Protein AF-A0A816HVQ4-F1 (afdb_monomer_lite)

Radius of gyration: 48.39 Å; chains: 1; bounding box: 113×34×165 Å

Structure (mmCIF, N/CA/C/O backbone):
data_AF-A0A816HVQ4-F1
#
_entry.id   AF-A0A816HVQ4-F1
#
loop_
_atom_site.group_PDB
_atom_site.id
_atom_site.type_symbol
_atom_site.label_atom_id
_atom_site.label_alt_id
_atom_site.label_comp_id
_atom_site.label_asym_id
_atom_site.label_entity_id
_atom_site.label_seq_id
_atom_site.pdbx_PDB_ins_code
_atom_site.Cartn_x
_atom_site.Cartn_y
_atom_site.Cartn_z
_atom_site.occupancy
_atom_site.B_iso_or_equiv
_atom_site.auth_seq_id
_atom_site.auth_comp_id
_atom_site.auth_asym_id
_atom_site.auth_atom_id
_atom_site.pdbx_PDB_model_num
ATOM 1 N N . MET A 1 1 ? 13.459 18.568 4.766 1.00 28.00 1 MET A N 1
ATOM 2 C CA . MET A 1 1 ? 14.061 17.250 5.074 1.00 28.00 1 MET A CA 1
ATOM 3 C C . MET A 1 1 ? 12.986 16.186 5.364 1.00 28.00 1 MET A C 1
ATOM 5 O O . MET A 1 1 ? 13.180 15.348 6.227 1.00 28.00 1 MET A O 1
ATOM 9 N N . TYR A 1 2 ? 11.859 16.202 4.632 1.00 24.47 2 TYR A N 1
ATOM 10 C CA . TYR A 1 2 ? 10.716 15.283 4.819 1.00 24.47 2 TYR A CA 1
ATOM 11 C C . TYR A 1 2 ? 10.364 14.484 3.545 1.00 24.47 2 TYR A C 1
ATOM 13 O O . TYR A 1 2 ? 9.433 13.697 3.555 1.00 24.47 2 TYR A O 1
ATOM 21 N N . PHE A 1 3 ? 11.130 14.647 2.459 1.00 27.55 3 PHE A N 1
ATOM 22 C CA . PHE A 1 3 ? 10.847 14.045 1.146 1.00 27.55 3 PHE A CA 1
ATOM 23 C C . PHE A 1 3 ? 11.661 12.777 0.830 1.00 27.55 3 PHE A C 1
ATOM 25 O O . PHE A 1 3 ? 11.411 12.132 -0.179 1.00 27.55 3 PHE A O 1
ATOM 32 N N . LEU A 1 4 ? 12.624 12.402 1.681 1.00 26.44 4 LEU A N 1
ATOM 33 C CA . LEU A 1 4 ? 13.437 11.191 1.488 1.00 26.44 4 LEU A CA 1
ATOM 34 C C . LEU A 1 4 ? 12.927 9.981 2.284 1.00 26.44 4 LEU A C 1
ATOM 36 O O . LEU A 1 4 ? 13.238 8.856 1.918 1.00 26.44 4 LEU A O 1
ATOM 40 N N . ASN A 1 5 ? 12.109 10.183 3.322 1.00 26.08 5 ASN A N 1
ATOM 41 C CA . ASN A 1 5 ? 11.626 9.072 4.150 1.00 26.08 5 ASN A CA 1
ATOM 42 C C . ASN A 1 5 ? 10.433 8.322 3.530 1.00 26.08 5 ASN A C 1
ATOM 44 O O . ASN A 1 5 ? 10.300 7.129 3.779 1.00 26.08 5 ASN A O 1
ATOM 48 N N . ASP A 1 6 ? 9.632 8.963 2.672 1.00 29.52 6 ASP A N 1
ATOM 49 C CA . ASP A 1 6 ? 8.535 8.278 1.963 1.00 29.52 6 ASP A CA 1
ATOM 50 C C . ASP A 1 6 ? 9.046 7.348 0.857 1.00 29.52 6 ASP A C 1
ATOM 52 O O . ASP A 1 6 ? 8.507 6.262 0.664 1.00 29.52 6 ASP A O 1
ATOM 56 N N . VAL A 1 7 ? 10.156 7.704 0.200 1.00 32.53 7 VAL A N 1
ATOM 57 C CA . VAL A 1 7 ? 10.815 6.811 -0.769 1.00 32.53 7 VAL A CA 1
ATOM 58 C C . VAL A 1 7 ? 11.390 5.578 -0.062 1.00 32.53 7 VAL A C 1
ATOM 60 O O . VAL A 1 7 ? 11.356 4.488 -0.618 1.00 32.53 7 VAL A O 1
ATOM 63 N N . VAL A 1 8 ? 11.863 5.720 1.182 1.00 31.58 8 VAL A N 1
ATOM 64 C CA . VAL A 1 8 ? 12.410 4.607 1.979 1.00 31.58 8 VAL A CA 1
ATOM 65 C C . VAL A 1 8 ? 11.307 3.729 2.588 1.00 31.58 8 VAL A C 1
ATOM 67 O O . VAL A 1 8 ? 11.506 2.526 2.731 1.00 31.58 8 VAL A O 1
ATOM 70 N N . SER A 1 9 ? 10.122 4.277 2.875 1.00 35.25 9 SER A N 1
ATOM 71 C CA . SER A 1 9 ? 8.974 3.482 3.339 1.00 35.25 9 SER A CA 1
ATOM 72 C C . SER A 1 9 ? 8.372 2.624 2.217 1.00 35.25 9 SER A C 1
ATOM 74 O O . SER A 1 9 ? 8.094 1.443 2.422 1.00 35.25 9 SER A O 1
ATOM 76 N N . ASP A 1 10 ? 8.282 3.160 0.993 1.00 36.62 10 ASP A N 1
ATOM 77 C CA . ASP A 1 10 ? 7.878 2.380 -0.187 1.00 36.62 10 ASP A CA 1
ATOM 78 C C . ASP A 1 10 ? 8.957 1.372 -0.641 1.00 36.62 10 ASP A C 1
ATOM 80 O O . ASP A 1 10 ? 8.635 0.381 -1.304 1.00 36.62 10 ASP A O 1
ATOM 84 N N . ILE A 1 11 ? 10.220 1.554 -0.226 1.00 37.25 11 ILE A N 1
ATOM 85 C CA . ILE A 1 11 ? 11.276 0.536 -0.363 1.00 37.25 11 ILE A CA 1
ATOM 86 C C . ILE A 1 11 ? 11.033 -0.660 0.576 1.00 37.25 11 ILE A C 1
ATOM 88 O O . ILE A 1 11 ? 11.310 -1.790 0.191 1.00 37.25 11 ILE A O 1
ATOM 92 N N . GLY A 1 12 ? 10.396 -0.477 1.738 1.00 32.41 12 GLY A N 1
ATOM 93 C CA . GLY A 1 12 ? 10.098 -1.580 2.666 1.00 32.41 12 GLY A CA 1
ATOM 94 C C . GLY A 1 12 ? 9.138 -2.643 2.107 1.00 32.41 12 GLY A C 1
ATOM 95 O O . GLY A 1 12 ? 9.184 -3.803 2.512 1.00 32.41 12 GLY A O 1
ATOM 96 N N . VAL A 1 13 ? 8.296 -2.285 1.130 1.00 37.72 13 VAL A N 1
ATOM 97 C CA . VAL A 1 13 ? 7.430 -3.239 0.404 1.00 37.72 13 VAL A CA 1
ATOM 98 C C . VAL A 1 13 ? 8.128 -3.802 -0.844 1.00 37.72 13 VAL A C 1
ATOM 100 O O . VAL A 1 13 ? 7.819 -4.907 -1.289 1.00 37.72 13 VAL A O 1
ATOM 103 N N . ILE A 1 14 ? 9.117 -3.085 -1.380 1.00 36.81 14 ILE A N 1
ATOM 104 C CA . ILE A 1 14 ? 10.035 -3.560 -2.430 1.00 36.81 14 ILE A CA 1
ATOM 105 C C . ILE A 1 14 ? 11.025 -4.599 -1.857 1.00 36.81 14 ILE A C 1
ATOM 107 O O . ILE A 1 14 ? 11.411 -5.534 -2.564 1.00 36.81 14 ILE A O 1
ATOM 111 N N . ASP A 1 15 ? 11.346 -4.512 -0.563 1.00 34.19 15 ASP A N 1
ATOM 112 C CA . ASP A 1 15 ? 12.344 -5.344 0.120 1.00 34.19 15 ASP A CA 1
ATOM 113 C C . ASP A 1 15 ? 11.980 -6.836 0.224 1.00 34.19 15 ASP A C 1
ATOM 115 O O . ASP A 1 15 ? 12.867 -7.676 0.349 1.00 34.19 15 ASP A O 1
ATOM 119 N N . SER A 1 16 ? 10.705 -7.219 0.114 1.00 39.41 16 SER A N 1
ATOM 120 C CA . SER A 1 16 ? 10.323 -8.639 0.240 1.00 39.41 16 SER A CA 1
ATOM 121 C C . SER A 1 16 ? 10.355 -9.434 -1.070 1.00 39.41 16 SER A C 1
ATOM 123 O O . SER A 1 16 ? 10.332 -10.661 -1.022 1.00 39.41 16 SER A O 1
ATOM 125 N N . PHE A 1 17 ? 10.446 -8.780 -2.236 1.00 35.16 17 PHE A N 1
ATOM 126 C CA . PHE A 1 17 ? 10.369 -9.488 -3.526 1.00 35.16 17 PHE A CA 1
ATOM 127 C C . PHE A 1 17 ? 11.354 -9.025 -4.607 1.00 35.16 17 PHE A C 1
ATOM 129 O O . PHE A 1 17 ? 11.492 -9.720 -5.609 1.00 35.16 17 PHE A O 1
ATOM 136 N N . ILE A 1 18 ? 12.045 -7.890 -4.445 1.00 42.72 18 ILE A N 1
ATOM 137 C CA . ILE A 1 18 ? 12.945 -7.346 -5.486 1.00 42.72 18 ILE A CA 1
ATOM 138 C C . ILE A 1 18 ? 14.430 -7.613 -5.172 1.00 42.72 18 ILE A C 1
ATOM 140 O O . ILE A 1 18 ? 15.271 -7.614 -6.072 1.00 42.72 18 ILE A O 1
ATOM 144 N N . ILE A 1 19 ? 14.758 -7.916 -3.912 1.00 43.31 19 ILE A N 1
ATOM 145 C CA . ILE A 1 19 ? 16.141 -8.079 -3.447 1.00 43.31 19 ILE A CA 1
ATOM 146 C C . ILE A 1 19 ? 16.873 -9.289 -4.059 1.00 43.31 19 ILE A C 1
ATOM 148 O O . ILE A 1 19 ? 18.027 -9.100 -4.446 1.00 43.31 19 ILE A O 1
ATOM 152 N N . PRO A 1 20 ? 16.288 -10.498 -4.214 1.00 39.25 20 PRO A N 1
ATOM 153 C CA . PRO A 1 20 ? 17.070 -11.634 -4.698 1.00 39.25 20 PRO A CA 1
ATOM 154 C C . PRO A 1 20 ? 17.565 -11.420 -6.131 1.00 39.25 20 PRO A C 1
ATOM 156 O O . PRO A 1 20 ? 18.742 -11.634 -6.404 1.00 39.25 20 PRO A O 1
ATOM 159 N N . ASP A 1 21 ? 16.716 -10.910 -7.026 1.00 43.44 21 ASP A N 1
ATOM 160 C CA . ASP A 1 21 ? 17.038 -10.841 -8.456 1.00 43.44 21 ASP A CA 1
ATOM 161 C C . ASP A 1 21 ? 17.924 -9.646 -8.819 1.00 43.44 21 ASP A C 1
ATOM 163 O O . ASP A 1 21 ? 18.821 -9.773 -9.651 1.00 43.44 21 ASP A O 1
ATOM 167 N N . VAL A 1 22 ? 17.737 -8.489 -8.174 1.00 46.38 22 VAL A N 1
ATOM 168 C CA . VAL A 1 22 ? 18.557 -7.298 -8.451 1.00 46.38 22 VAL A CA 1
ATOM 169 C C . VAL A 1 22 ? 19.943 -7.422 -7.817 1.00 46.38 22 VAL A C 1
ATOM 171 O O . VAL A 1 22 ? 20.929 -7.057 -8.457 1.00 46.38 22 VAL A O 1
ATOM 174 N N . ILE A 1 23 ? 20.055 -7.997 -6.611 1.00 49.31 23 ILE A N 1
ATOM 175 C CA . ILE A 1 23 ? 21.360 -8.303 -6.005 1.00 49.31 23 ILE A CA 1
ATOM 176 C C . ILE A 1 23 ? 22.053 -9.429 -6.773 1.00 49.31 23 ILE A C 1
ATOM 178 O O . ILE A 1 23 ? 23.251 -9.329 -7.010 1.00 49.31 23 ILE A O 1
ATOM 182 N N . SER A 1 24 ? 21.329 -10.452 -7.234 1.00 49.34 24 SER A N 1
ATOM 183 C CA . SER A 1 24 ? 21.899 -11.517 -8.071 1.00 49.34 24 SER A CA 1
ATOM 184 C C . SER A 1 24 ? 22.390 -10.985 -9.425 1.00 49.34 24 SER A C 1
ATOM 186 O O . SER A 1 24 ? 23.477 -11.349 -9.868 1.00 49.34 24 SER A O 1
ATOM 188 N N . LEU A 1 25 ? 21.680 -10.028 -10.039 1.00 48.47 25 LEU A N 1
ATOM 189 C CA . LEU A 1 25 ? 22.133 -9.340 -11.254 1.00 48.47 25 LEU A CA 1
ATOM 190 C C . LEU A 1 25 ? 23.354 -8.442 -10.990 1.00 48.47 25 LEU A C 1
ATOM 192 O O . LEU A 1 25 ? 24.287 -8.424 -11.790 1.00 48.47 25 LEU A O 1
ATOM 196 N N . TYR A 1 26 ? 23.380 -7.731 -9.859 1.00 48.53 26 TYR A N 1
ATOM 197 C CA . TYR A 1 26 ? 24.509 -6.888 -9.454 1.00 48.53 26 TYR A CA 1
ATOM 198 C C . TYR A 1 26 ? 25.755 -7.726 -9.112 1.00 48.53 26 TYR A C 1
ATOM 200 O O . TYR A 1 26 ? 26.862 -7.392 -9.528 1.00 48.53 26 TYR A O 1
ATOM 208 N N . LEU A 1 27 ? 25.583 -8.866 -8.437 1.00 48.31 27 LEU A N 1
ATOM 209 C CA . LEU A 1 27 ? 26.643 -9.836 -8.147 1.00 48.31 27 LEU A CA 1
ATOM 210 C C . LEU A 1 27 ? 27.118 -10.564 -9.411 1.00 48.31 27 LEU A C 1
ATOM 212 O O . LEU A 1 27 ? 28.316 -10.798 -9.550 1.00 48.31 27 LEU A O 1
ATOM 216 N N . ALA A 1 28 ? 26.227 -10.866 -10.359 1.00 51.22 28 ALA A N 1
ATOM 217 C CA . ALA A 1 28 ? 26.597 -11.412 -11.664 1.00 51.22 28 ALA A CA 1
ATOM 218 C C . ALA A 1 28 ? 27.408 -10.400 -12.493 1.00 51.22 28 ALA A C 1
ATOM 220 O O . ALA A 1 28 ? 28.390 -10.776 -13.130 1.00 51.22 28 ALA A O 1
ATOM 221 N N . LEU A 1 29 ? 27.057 -9.111 -12.435 1.00 49.34 29 LEU A N 1
ATOM 222 C CA . LEU A 1 29 ? 27.825 -8.018 -13.041 1.00 49.34 29 LEU A CA 1
ATOM 223 C C . LEU A 1 29 ? 29.215 -7.865 -12.403 1.00 49.34 29 LEU A C 1
ATOM 225 O O . LEU A 1 29 ? 30.204 -7.771 -13.128 1.00 49.34 29 LEU A O 1
ATOM 229 N N . ILE A 1 30 ? 29.318 -7.936 -11.071 1.00 51.62 30 ILE A N 1
ATOM 230 C CA . ILE A 1 30 ? 30.612 -7.944 -10.364 1.00 51.62 30 ILE A CA 1
ATOM 231 C C . ILE A 1 30 ? 31.431 -9.194 -10.727 1.00 51.62 30 ILE A C 1
ATOM 233 O O . ILE A 1 30 ? 32.637 -9.100 -10.941 1.00 51.62 30 ILE A O 1
ATOM 237 N N . ALA A 1 31 ? 30.799 -10.363 -10.859 1.00 47.91 31 ALA A N 1
ATOM 238 C CA . ALA A 1 31 ? 31.478 -11.594 -11.264 1.00 47.91 31 ALA A CA 1
ATOM 239 C C . ALA A 1 31 ? 32.015 -11.526 -12.707 1.00 47.91 31 ALA A C 1
ATOM 241 O O . ALA A 1 31 ? 33.081 -12.075 -12.993 1.00 47.91 31 ALA A O 1
ATOM 242 N N . VAL A 1 32 ? 31.323 -10.820 -13.610 1.00 50.00 32 VAL A N 1
ATOM 243 C CA . VAL A 1 32 ? 31.816 -10.521 -14.967 1.00 50.00 32 VAL A CA 1
ATOM 244 C C . VAL A 1 32 ? 33.003 -9.550 -14.922 1.00 50.00 32 VAL A C 1
ATOM 246 O O . VAL A 1 32 ? 33.987 -9.775 -15.626 1.00 50.00 32 VAL A O 1
ATOM 249 N N . GLU A 1 33 ? 32.968 -8.528 -14.061 1.00 46.53 33 GLU A N 1
ATOM 250 C CA . GLU A 1 33 ? 34.077 -7.579 -13.850 1.00 46.53 33 GLU A CA 1
ATOM 251 C C . GLU A 1 33 ? 35.342 -8.287 -13.320 1.00 46.53 33 GLU A C 1
ATOM 253 O O . GLU A 1 33 ? 36.440 -8.046 -13.822 1.00 46.53 33 GLU A O 1
ATOM 258 N N . VAL A 1 34 ? 35.192 -9.225 -12.373 1.00 49.44 34 VAL A N 1
ATOM 259 C CA . VAL A 1 34 ? 36.302 -10.030 -11.820 1.00 49.44 34 VAL A CA 1
ATOM 260 C C . VAL A 1 34 ? 36.896 -10.980 -12.868 1.00 49.44 34 VAL A C 1
ATOM 262 O O . VAL A 1 34 ? 38.095 -11.254 -12.843 1.00 49.44 34 VAL A O 1
ATOM 265 N N . ARG A 1 35 ? 36.094 -11.458 -13.827 1.00 45.00 35 ARG A N 1
ATOM 266 C CA . ARG A 1 35 ? 36.549 -12.389 -14.875 1.00 45.00 35 ARG A CA 1
ATOM 267 C C . ARG A 1 35 ? 37.189 -11.700 -16.083 1.00 45.00 35 ARG A C 1
ATOM 269 O O . ARG A 1 35 ? 37.938 -12.344 -16.808 1.00 45.00 35 ARG A O 1
ATOM 276 N N . ALA A 1 36 ? 36.912 -10.413 -16.294 1.00 48.09 36 ALA A N 1
ATOM 277 C CA . ALA A 1 36 ? 37.449 -9.612 -17.398 1.00 48.09 36 ALA A CA 1
ATOM 278 C C . ALA A 1 36 ? 38.762 -8.875 -17.054 1.00 48.09 36 ALA A C 1
ATOM 280 O O . ALA A 1 36 ? 39.247 -8.065 -17.847 1.00 48.09 36 ALA A O 1
ATOM 281 N N . GLY A 1 37 ? 39.347 -9.135 -15.880 1.00 43.56 37 GLY A N 1
ATOM 282 C CA . GLY A 1 37 ? 40.656 -8.619 -15.483 1.00 43.56 37 GLY A CA 1
ATOM 283 C C . GLY A 1 37 ? 41.795 -9.281 -16.259 1.00 43.56 37 GLY A C 1
ATOM 284 O O . GLY A 1 37 ? 42.426 -10.203 -15.754 1.00 43.56 37 GLY A O 1
ATOM 285 N N . GLY A 1 38 ? 42.060 -8.807 -17.476 1.00 46.41 38 GLY A N 1
ATOM 286 C CA . GLY A 1 38 ? 43.207 -9.249 -18.269 1.00 46.41 38 GLY A CA 1
ATOM 287 C C . GLY A 1 38 ? 43.206 -8.702 -19.692 1.00 46.41 38 GLY A C 1
ATOM 288 O O . GLY A 1 38 ? 42.890 -9.437 -20.614 1.00 46.41 38 GLY A O 1
ATOM 289 N N . ASP A 1 39 ? 43.469 -7.406 -19.865 1.00 41.53 39 ASP A N 1
ATOM 290 C CA . ASP A 1 39 ? 44.639 -6.925 -20.619 1.00 41.53 39 ASP A CA 1
ATOM 291 C C . ASP A 1 39 ? 44.609 -5.398 -20.765 1.00 41.53 39 ASP A C 1
ATOM 293 O O . ASP A 1 39 ? 43.612 -4.784 -21.153 1.00 41.53 39 ASP A O 1
ATOM 297 N N . ASN A 1 40 ? 45.737 -4.780 -20.421 1.00 47.69 40 ASN A N 1
ATOM 298 C CA . ASN A 1 40 ? 45.957 -3.343 -20.487 1.00 47.69 40 ASN A CA 1
ATOM 299 C C . ASN A 1 40 ? 46.450 -2.954 -21.886 1.00 47.69 40 ASN A C 1
ATOM 301 O O . ASN A 1 40 ? 47.643 -3.033 -22.169 1.00 47.69 40 ASN A O 1
ATOM 305 N N . SER A 1 41 ? 45.559 -2.442 -22.732 1.00 45.03 41 SER A N 1
ATOM 306 C CA . SER A 1 41 ? 45.955 -1.614 -23.875 1.00 45.03 41 SER A CA 1
ATOM 307 C C . SER A 1 41 ? 44.848 -0.609 -24.215 1.00 45.03 41 SER A C 1
ATOM 309 O O . SER A 1 41 ? 43.731 -1.009 -24.530 1.00 45.03 41 SER A O 1
ATOM 311 N N . ASP A 1 42 ? 45.198 0.681 -24.149 1.00 47.09 42 ASP A N 1
ATOM 312 C CA . ASP A 1 42 ? 44.394 1.913 -24.281 1.00 47.09 42 ASP A CA 1
ATOM 313 C C . ASP A 1 42 ? 43.507 2.310 -23.073 1.00 47.09 42 ASP A C 1
ATOM 315 O O . ASP A 1 42 ? 42.506 1.662 -22.798 1.00 47.09 42 ASP A O 1
ATOM 319 N N . PRO A 1 43 ? 43.769 3.440 -22.376 1.00 49.47 43 PRO A N 1
ATOM 320 C CA . PRO A 1 43 ? 43.019 3.824 -21.168 1.00 49.47 43 PRO A CA 1
ATOM 321 C C . PRO A 1 43 ? 41.599 4.375 -21.428 1.00 49.47 43 PRO A C 1
ATOM 323 O O . PRO A 1 43 ? 40.810 4.504 -20.493 1.00 49.47 43 PRO A O 1
ATOM 326 N N . ALA A 1 44 ? 41.240 4.698 -22.677 1.00 51.34 44 ALA A N 1
ATOM 327 C CA . ALA A 1 44 ? 39.933 5.283 -23.018 1.00 51.34 44 ALA A CA 1
ATOM 328 C C . ALA A 1 44 ? 38.913 4.270 -23.581 1.00 51.34 44 ALA A C 1
ATOM 330 O O . ALA A 1 44 ? 37.706 4.460 -23.438 1.00 51.34 44 ALA A O 1
ATOM 331 N N . MET A 1 45 ? 39.376 3.184 -24.208 1.00 50.81 45 MET A N 1
ATOM 332 C CA . MET A 1 45 ? 38.525 2.195 -24.893 1.00 50.81 45 MET A CA 1
ATOM 333 C C . MET A 1 45 ? 37.753 1.251 -23.946 1.00 50.81 45 MET A C 1
ATOM 335 O O . MET A 1 45 ? 36.551 1.070 -24.160 1.00 50.81 45 MET A O 1
ATOM 339 N N . PRO A 1 46 ? 38.361 0.691 -22.879 1.00 64.75 46 PRO A N 1
ATOM 340 C CA . PRO A 1 46 ? 37.674 -0.208 -21.952 1.00 64.75 46 PRO A CA 1
ATOM 341 C C . PRO A 1 46 ? 36.557 0.515 -21.201 1.00 64.75 46 PRO A C 1
ATOM 343 O O . PRO A 1 46 ? 35.492 -0.044 -20.959 1.00 64.75 46 PRO A O 1
ATOM 346 N N . THR A 1 47 ? 36.777 1.786 -20.869 1.00 69.12 47 THR A N 1
ATOM 347 C CA . THR A 1 47 ? 35.882 2.593 -20.036 1.00 69.12 47 THR A CA 1
ATOM 348 C C . THR A 1 47 ? 34.573 2.933 -20.750 1.00 69.12 47 THR A C 1
ATOM 350 O O . THR A 1 47 ? 33.508 2.845 -20.145 1.00 69.12 47 THR A O 1
ATOM 353 N N . VAL A 1 48 ? 34.621 3.262 -22.048 1.00 69.31 48 VAL A N 1
ATOM 354 C CA . VAL A 1 48 ? 33.418 3.581 -22.843 1.00 69.31 48 VAL A CA 1
ATOM 355 C C . VAL A 1 48 ? 32.571 2.335 -23.097 1.00 69.31 48 VAL A C 1
ATOM 357 O O . VAL A 1 48 ? 31.349 2.394 -22.971 1.00 69.31 48 VAL A O 1
ATOM 360 N N . ILE A 1 49 ? 33.202 1.196 -23.402 1.00 72.81 49 ILE A N 1
ATOM 361 C CA . ILE A 1 49 ? 32.490 -0.076 -23.596 1.00 72.81 49 ILE A CA 1
ATOM 362 C C . ILE A 1 49 ? 31.837 -0.518 -22.282 1.00 72.81 49 ILE A C 1
ATOM 364 O O . ILE A 1 49 ? 30.655 -0.856 -22.279 1.00 72.81 49 ILE A O 1
ATOM 368 N N . LYS A 1 50 ? 32.556 -0.431 -21.154 1.00 72.50 50 LYS A N 1
ATOM 369 C CA . LYS A 1 50 ? 31.988 -0.686 -19.822 1.00 72.50 50 LYS A CA 1
ATOM 370 C C . LYS A 1 50 ? 30.794 0.226 -19.543 1.00 72.50 50 LYS A C 1
ATOM 372 O O . LYS A 1 50 ? 29.728 -0.269 -19.191 1.00 72.50 50 LYS A O 1
ATOM 377 N N . ALA A 1 51 ? 30.926 1.535 -19.764 1.00 72.38 51 ALA A N 1
ATOM 378 C CA . ALA A 1 51 ? 29.832 2.487 -19.567 1.00 72.38 51 ALA A CA 1
ATOM 379 C C . ALA A 1 51 ? 28.606 2.169 -20.444 1.00 72.38 51 ALA A C 1
ATOM 381 O O . ALA A 1 51 ? 27.478 2.225 -19.958 1.00 72.38 51 ALA A O 1
ATOM 382 N N . ALA A 1 52 ? 28.810 1.779 -21.706 1.00 74.38 52 ALA A N 1
ATOM 383 C CA . ALA A 1 52 ? 27.728 1.379 -22.604 1.00 74.38 52 ALA A CA 1
ATOM 384 C C . ALA A 1 52 ? 27.019 0.098 -22.129 1.00 74.38 52 ALA A C 1
ATOM 386 O O . ALA A 1 52 ? 25.789 0.034 -22.161 1.00 74.38 52 ALA A O 1
ATOM 387 N N . VAL A 1 53 ? 27.769 -0.893 -21.634 1.00 79.19 53 VAL A N 1
ATOM 388 C CA . VAL A 1 53 ? 27.205 -2.117 -21.041 1.00 79.19 53 VAL A CA 1
ATOM 389 C C . VAL A 1 53 ? 26.393 -1.785 -19.788 1.00 79.19 53 VAL A C 1
ATOM 391 O O . VAL A 1 53 ? 25.243 -2.209 -19.684 1.00 79.19 53 VAL A O 1
ATOM 394 N N . TYR A 1 54 ? 26.930 -0.965 -18.880 1.00 79.44 54 TYR A N 1
ATOM 395 C CA . TYR A 1 54 ? 26.218 -0.526 -17.675 1.00 79.44 54 TYR A CA 1
ATOM 396 C C . TYR A 1 54 ? 24.919 0.218 -17.999 1.00 79.44 54 TYR A C 1
ATOM 398 O O . TYR A 1 54 ? 23.870 -0.090 -17.431 1.00 79.44 54 TYR A O 1
ATOM 406 N N . LEU A 1 55 ? 24.963 1.155 -18.950 1.00 77.44 55 LEU A N 1
ATOM 407 C CA . LEU A 1 55 ? 23.787 1.900 -19.399 1.00 77.44 55 LEU A CA 1
ATOM 408 C C . LEU A 1 55 ? 22.751 0.995 -20.075 1.00 77.44 55 LEU A C 1
ATOM 410 O O . LEU A 1 55 ? 21.557 1.178 -19.851 1.00 77.44 55 LEU A O 1
ATOM 414 N N . SER A 1 56 ? 23.186 0.001 -20.853 1.00 82.50 56 SER A N 1
ATOM 415 C CA . SER A 1 56 ? 22.295 -0.967 -21.500 1.00 82.50 56 SER A CA 1
ATOM 416 C C . SER A 1 56 ? 21.599 -1.874 -20.482 1.00 82.50 56 SER A C 1
ATOM 418 O O . SER A 1 56 ? 20.380 -2.047 -20.535 1.00 82.50 56 SER A O 1
ATOM 420 N N . CYS A 1 57 ? 22.347 -2.423 -19.520 1.00 82.38 57 CYS A N 1
ATOM 421 C CA . CYS A 1 57 ? 21.788 -3.242 -18.445 1.00 82.38 57 CYS A CA 1
ATOM 422 C C . CYS A 1 57 ? 20.825 -2.426 -17.571 1.00 82.38 57 CYS A C 1
ATOM 424 O O . CYS A 1 57 ? 19.701 -2.862 -17.318 1.00 82.38 57 CYS A O 1
ATOM 426 N N . GLY A 1 58 ? 21.222 -1.210 -17.179 1.00 79.00 58 GLY A N 1
ATOM 427 C CA . GLY A 1 58 ? 20.373 -0.291 -16.419 1.00 79.00 58 GLY A CA 1
ATOM 428 C C . GLY A 1 58 ? 19.086 0.074 -17.164 1.00 79.00 58 GLY A C 1
ATOM 429 O O . GLY A 1 58 ? 18.003 0.023 -16.581 1.00 79.00 58 GLY A O 1
ATOM 430 N N . ALA A 1 59 ? 19.170 0.357 -18.469 1.00 82.50 59 ALA A N 1
ATOM 431 C CA . ALA A 1 59 ? 18.001 0.628 -19.305 1.00 82.50 59 ALA A CA 1
ATOM 432 C C . ALA A 1 59 ? 17.014 -0.547 -19.315 1.00 82.50 59 ALA A C 1
ATOM 434 O O . ALA A 1 59 ? 15.804 -0.331 -19.197 1.00 82.50 59 ALA A O 1
ATOM 435 N N . GLY A 1 60 ? 17.518 -1.781 -19.428 1.00 84.50 60 GLY A N 1
ATOM 436 C CA . GLY A 1 60 ? 16.705 -2.995 -19.373 1.00 84.50 60 GLY A CA 1
ATOM 437 C C . GLY A 1 60 ? 15.988 -3.155 -18.032 1.00 84.50 60 GLY A C 1
ATOM 438 O O . GLY A 1 60 ? 14.774 -3.358 -18.005 1.00 84.50 60 GLY A O 1
ATOM 439 N N . VAL A 1 61 ? 16.708 -2.980 -16.920 1.00 87.44 61 VAL A N 1
ATOM 440 C CA . VAL A 1 61 ? 16.134 -3.049 -15.565 1.00 87.44 61 VAL A CA 1
ATOM 441 C C . VAL A 1 61 ? 15.046 -1.991 -15.373 1.00 87.44 61 VAL A C 1
ATOM 443 O O . VAL A 1 61 ? 13.931 -2.330 -14.977 1.00 87.44 61 VAL A O 1
ATOM 446 N N . PHE A 1 62 ? 15.311 -0.727 -15.719 1.00 83.19 62 PHE A N 1
ATOM 447 C CA . PHE A 1 62 ? 14.311 0.339 -15.606 1.00 83.19 62 PHE A CA 1
ATOM 448 C C . PHE A 1 62 ? 13.077 0.087 -16.478 1.00 83.19 62 PHE A C 1
ATOM 450 O O . PHE A 1 62 ? 11.957 0.358 -16.044 1.00 83.19 62 PHE A O 1
ATOM 457 N N . TYR A 1 63 ? 13.251 -0.476 -17.678 1.00 89.31 63 TYR A N 1
ATOM 458 C CA . TYR A 1 63 ? 12.124 -0.839 -18.536 1.00 89.31 63 TYR A CA 1
ATOM 459 C C . TYR A 1 63 ? 11.236 -1.902 -17.892 1.00 89.31 63 TYR A C 1
ATOM 461 O O . TYR A 1 63 ? 10.014 -1.748 -17.853 1.00 89.31 63 TYR A O 1
ATOM 469 N N . LEU A 1 64 ? 11.847 -2.981 -17.395 1.00 89.25 64 LEU A N 1
ATOM 470 C CA . LEU A 1 64 ? 11.133 -4.105 -16.796 1.00 89.25 64 LEU A CA 1
ATOM 471 C C . LEU A 1 64 ? 10.418 -3.684 -15.509 1.00 89.25 64 LEU A C 1
ATOM 473 O O . LEU A 1 64 ? 9.230 -3.970 -15.362 1.00 89.25 64 LEU A O 1
ATOM 477 N N . LEU A 1 65 ? 11.095 -2.928 -14.637 1.00 86.69 65 LEU A N 1
ATOM 478 C CA . LEU A 1 65 ? 10.496 -2.356 -13.429 1.00 86.69 65 LEU A CA 1
ATOM 479 C C . LEU A 1 65 ? 9.322 -1.434 -13.770 1.00 86.69 65 LEU A C 1
ATOM 481 O O . LEU A 1 65 ? 8.223 -1.608 -13.245 1.00 86.69 65 LEU A O 1
ATOM 485 N N . GLY A 1 66 ? 9.516 -0.493 -14.698 1.00 85.50 66 GLY A N 1
ATOM 486 C CA . GLY A 1 66 ? 8.454 0.410 -15.134 1.00 85.50 66 GLY A CA 1
ATOM 487 C C . GLY A 1 66 ? 7.259 -0.341 -15.729 1.00 85.50 66 GLY A C 1
ATOM 488 O O . GLY A 1 66 ? 6.109 -0.046 -15.403 1.00 85.50 66 GLY A O 1
ATOM 489 N N . ARG A 1 67 ? 7.504 -1.371 -16.547 1.00 91.38 67 ARG A N 1
ATOM 490 C CA . ARG A 1 67 ? 6.449 -2.215 -17.126 1.00 91.38 67 ARG A CA 1
ATOM 491 C C . ARG A 1 67 ? 5.679 -2.985 -16.055 1.00 91.38 67 ARG A C 1
ATOM 493 O O . ARG A 1 67 ? 4.453 -3.055 -16.143 1.00 91.38 67 ARG A O 1
ATOM 500 N N . GLU A 1 68 ? 6.365 -3.527 -15.054 1.00 89.19 68 GLU A N 1
ATOM 501 C CA . GLU A 1 68 ? 5.728 -4.262 -13.963 1.00 89.19 68 GLU A CA 1
ATOM 502 C C . GLU A 1 68 ? 4.867 -3.351 -13.085 1.00 89.19 68 GLU A C 1
ATOM 504 O O . GLU A 1 68 ? 3.700 -3.659 -12.825 1.00 89.19 68 GLU A O 1
ATOM 509 N N . ILE A 1 69 ? 5.392 -2.184 -12.699 1.00 85.44 69 ILE A N 1
ATOM 510 C CA . ILE A 1 69 ? 4.633 -1.186 -11.936 1.00 85.44 69 ILE A CA 1
ATOM 511 C C . ILE A 1 69 ? 3.404 -0.740 -12.739 1.00 85.44 69 ILE A C 1
ATOM 513 O O . ILE A 1 69 ? 2.302 -0.688 -12.189 1.00 85.44 69 ILE A O 1
ATOM 517 N N . LYS A 1 70 ? 3.551 -0.492 -14.050 1.00 91.81 70 LYS A N 1
ATOM 518 C CA . LYS A 1 70 ? 2.430 -0.128 -14.933 1.00 91.81 70 LYS A CA 1
ATOM 519 C C . LYS A 1 70 ? 1.368 -1.223 -14.987 1.00 91.81 70 LYS A C 1
ATOM 521 O O . LYS A 1 70 ? 0.181 -0.923 -14.881 1.00 91.81 70 LYS A O 1
ATOM 526 N N . ARG A 1 71 ? 1.780 -2.488 -15.131 1.00 90.19 71 ARG A N 1
ATOM 527 C CA . ARG A 1 71 ? 0.882 -3.653 -15.152 1.00 90.19 71 ARG A CA 1
ATOM 528 C C . ARG A 1 71 ? 0.077 -3.745 -13.858 1.00 90.19 71 ARG A C 1
ATOM 530 O O . ARG A 1 71 ? -1.148 -3.825 -13.917 1.00 90.19 71 ARG A O 1
ATOM 537 N N . ARG A 1 72 ? 0.744 -3.659 -12.703 1.00 87.69 72 ARG A N 1
ATOM 538 C CA . ARG A 1 72 ? 0.086 -3.685 -11.387 1.00 87.69 72 ARG A CA 1
ATOM 539 C C . ARG A 1 72 ? -0.850 -2.497 -11.188 1.00 87.69 72 ARG A C 1
ATOM 541 O O . ARG A 1 72 ? -1.975 -2.676 -10.742 1.00 87.69 72 ARG A O 1
ATOM 548 N N . ALA A 1 73 ? -0.430 -1.290 -11.559 1.00 89.81 73 ALA A N 1
ATOM 549 C CA . ALA A 1 73 ? -1.273 -0.104 -11.438 1.00 89.81 73 ALA A CA 1
ATOM 550 C C . ALA A 1 73 ? -2.512 -0.173 -12.347 1.00 89.81 73 ALA A C 1
ATOM 552 O O . ALA A 1 73 ? -3.583 0.295 -11.965 1.00 89.81 73 ALA A O 1
ATOM 553 N N . ASN A 1 74 ? -2.390 -0.782 -13.530 1.00 92.06 74 ASN A N 1
ATOM 554 C CA . ASN A 1 74 ? -3.528 -1.038 -14.411 1.00 92.06 74 ASN A CA 1
ATOM 555 C C . ASN A 1 74 ? -4.491 -2.070 -13.815 1.00 92.06 74 ASN A C 1
ATOM 557 O O . ASN A 1 74 ? -5.696 -1.830 -13.823 1.00 92.06 74 ASN A O 1
ATOM 561 N N . TYR A 1 75 ? -3.969 -3.157 -13.240 1.00 89.25 75 TYR A N 1
ATOM 562 C CA . TYR A 1 75 ? -4.777 -4.134 -12.506 1.00 89.25 75 TYR A CA 1
ATOM 563 C C . TYR A 1 75 ? -5.563 -3.469 -11.368 1.00 89.25 75 TYR A C 1
ATOM 565 O O . TYR A 1 75 ? -6.786 -3.556 -11.331 1.00 89.25 75 TYR A O 1
ATOM 573 N N . LEU A 1 76 ? -4.882 -2.698 -10.512 1.00 88.81 76 LEU A N 1
ATOM 574 C CA . LEU A 1 76 ? -5.519 -1.944 -9.428 1.00 88.81 76 LEU A CA 1
ATOM 575 C C . LEU A 1 76 ? -6.554 -0.938 -9.945 1.00 88.81 76 LEU A C 1
ATOM 577 O O . LEU A 1 76 ? -7.573 -0.708 -9.300 1.00 88.81 76 LEU A O 1
ATOM 581 N N . SER A 1 77 ? -6.325 -0.338 -11.117 1.00 89.56 77 SER A N 1
ATOM 582 C CA . SER A 1 77 ? -7.284 0.607 -11.688 1.00 89.56 77 SER A CA 1
ATOM 583 C C . SER A 1 77 ? -8.570 -0.038 -12.202 1.00 89.56 77 SER A C 1
ATOM 585 O O . SER A 1 77 ? -9.560 0.685 -12.321 1.00 89.56 77 SER A O 1
ATOM 587 N N . ASN A 1 78 ? -8.552 -1.346 -12.466 1.00 89.81 78 ASN A N 1
ATOM 588 C CA . ASN A 1 78 ? -9.701 -2.116 -12.944 1.00 89.81 78 ASN A CA 1
ATOM 589 C C . ASN A 1 78 ? -10.558 -2.685 -11.805 1.00 89.81 78 ASN A C 1
ATOM 591 O O . ASN A 1 78 ? -11.634 -3.208 -12.078 1.00 89.81 78 ASN A O 1
ATOM 595 N N . ILE A 1 79 ? -10.104 -2.590 -10.549 1.00 91.06 79 ILE A N 1
ATOM 596 C CA . ILE A 1 79 ? -10.899 -3.016 -9.393 1.00 91.06 79 ILE A CA 1
ATOM 597 C C . ILE A 1 79 ? -12.189 -2.187 -9.339 1.00 91.06 79 ILE A C 1
ATOM 599 O O . ILE A 1 79 ? -12.170 -0.971 -9.567 1.00 91.06 79 ILE A O 1
ATOM 603 N N . LEU A 1 80 ? -13.305 -2.856 -9.041 1.00 91.06 80 LEU A N 1
ATOM 604 C CA . LEU A 1 80 ? -14.621 -2.237 -8.964 1.00 91.06 80 LEU A CA 1
ATOM 605 C C . LEU A 1 80 ? -14.644 -1.177 -7.858 1.00 91.06 80 LEU A C 1
ATOM 607 O O . LEU A 1 80 ? -14.403 -1.477 -6.691 1.00 91.06 80 LEU A O 1
ATOM 611 N N . ARG A 1 81 ? -14.942 0.071 -8.226 1.00 91.19 81 ARG A N 1
ATOM 612 C CA . ARG A 1 81 ? -15.081 1.184 -7.280 1.00 91.19 81 ARG A CA 1
ATOM 613 C C . ARG A 1 81 ? -16.537 1.331 -6.884 1.00 91.19 81 ARG A C 1
ATOM 615 O O . ARG A 1 81 ? -17.388 1.581 -7.735 1.00 91.19 81 ARG A O 1
ATOM 622 N N . VAL A 1 82 ? -16.801 1.210 -5.595 1.00 90.62 82 VAL A N 1
ATOM 623 C CA . VAL A 1 82 ? -18.139 1.348 -5.034 1.00 90.62 82 VAL A CA 1
ATOM 624 C C . VAL A 1 82 ? -18.292 2.796 -4.593 1.00 90.62 82 VAL A C 1
ATOM 626 O O . VAL A 1 82 ? -17.692 3.212 -3.609 1.00 90.62 82 VAL A O 1
ATOM 629 N N . ILE A 1 83 ? -19.040 3.574 -5.377 1.00 86.88 83 ILE A N 1
ATOM 630 C CA . ILE A 1 83 ? -19.302 4.995 -5.088 1.00 86.88 83 ILE A CA 1
ATOM 631 C C . ILE A 1 83 ? -20.363 5.132 -3.990 1.00 86.88 83 ILE A C 1
ATOM 633 O O . ILE A 1 83 ? -20.264 6.021 -3.157 1.00 86.88 83 ILE A O 1
ATOM 637 N N . GLU A 1 84 ? -21.357 4.241 -4.000 1.00 90.06 84 GLU A N 1
ATOM 638 C CA . GLU A 1 84 ? -22.456 4.204 -3.035 1.00 90.06 84 GLU A CA 1
ATOM 639 C C . GLU A 1 84 ? -22.510 2.812 -2.398 1.00 90.06 84 GLU A C 1
ATOM 641 O O . GLU A 1 84 ? -22.777 1.819 -3.087 1.00 90.06 84 GLU A O 1
ATOM 646 N N . LEU A 1 85 ? -22.279 2.722 -1.089 1.00 90.62 85 LEU A N 1
ATOM 647 C CA . LEU A 1 85 ? -22.314 1.478 -0.321 1.00 90.62 85 LEU A CA 1
ATOM 648 C C . LEU A 1 85 ? -23.678 0.796 -0.415 1.00 90.62 85 LEU A C 1
ATOM 650 O O . LEU A 1 85 ? -23.745 -0.431 -0.430 1.00 90.62 85 LEU A O 1
ATOM 654 N N . LYS A 1 86 ? -24.767 1.560 -0.569 1.00 89.50 86 LYS A N 1
ATOM 655 C CA . LYS A 1 86 ? -26.106 1.002 -0.806 1.00 89.50 86 LYS A CA 1
ATOM 656 C C . LYS A 1 86 ? -26.163 0.097 -2.042 1.00 89.50 86 LYS A C 1
ATOM 658 O O . LYS A 1 86 ? -26.847 -0.924 -2.023 1.00 89.50 86 LYS A O 1
ATOM 663 N N . ARG A 1 87 ? -25.422 0.443 -3.101 1.00 87.44 87 ARG A N 1
ATOM 664 C CA . ARG A 1 87 ? -25.385 -0.304 -4.371 1.00 87.44 87 ARG A CA 1
ATOM 665 C C . ARG A 1 87 ? -24.474 -1.523 -4.321 1.00 87.44 87 ARG A C 1
ATOM 667 O O . ARG A 1 87 ? -24.470 -2.318 -5.256 1.00 87.44 87 ARG A O 1
ATOM 674 N N . LEU A 1 88 ? -23.727 -1.714 -3.231 1.00 87.88 88 LEU A N 1
ATOM 675 C CA . LEU A 1 88 ? -22.881 -2.891 -3.049 1.00 87.88 88 LEU A CA 1
ATOM 676 C C . LEU A 1 88 ? -23.683 -4.195 -3.161 1.00 87.88 88 LEU A C 1
ATOM 678 O O . LEU A 1 88 ? -23.193 -5.182 -3.705 1.00 87.88 88 LEU A O 1
ATOM 682 N N . GLY A 1 89 ? -24.941 -4.176 -2.711 1.00 84.06 89 GLY A N 1
ATOM 683 C CA . GLY A 1 89 ? -25.844 -5.317 -2.832 1.00 84.06 89 GLY A CA 1
ATOM 684 C C . GLY A 1 89 ? -26.223 -5.659 -4.266 1.00 84.06 89 GLY A C 1
ATOM 685 O O . GLY A 1 89 ? -26.405 -6.841 -4.553 1.00 84.06 89 GLY A O 1
ATOM 686 N N . ASP A 1 90 ? -26.286 -4.664 -5.151 1.00 85.62 90 ASP A N 1
ATOM 687 C CA . ASP A 1 90 ? -26.626 -4.851 -6.562 1.00 85.62 90 ASP A CA 1
ATOM 688 C C . ASP A 1 90 ? -25.485 -5.522 -7.324 1.00 85.62 90 ASP A C 1
ATOM 690 O O . ASP A 1 90 ? -25.719 -6.395 -8.154 1.00 85.62 90 ASP A O 1
ATOM 694 N N . TYR A 1 91 ? -24.239 -5.174 -6.990 1.00 83.19 91 TYR A N 1
ATOM 695 C CA . TYR A 1 91 ? -23.062 -5.816 -7.578 1.00 83.19 91 TYR A CA 1
ATOM 696 C C . TYR A 1 91 ? -22.924 -7.285 -7.170 1.00 83.19 91 TYR A C 1
ATOM 698 O O . TYR A 1 91 ? -22.349 -8.067 -7.914 1.00 83.19 91 TYR A O 1
ATOM 706 N N . LEU A 1 92 ? -23.472 -7.665 -6.014 1.00 82.38 92 LEU A N 1
ATOM 707 C CA . LEU A 1 92 ? -23.479 -9.038 -5.508 1.00 82.38 92 LEU A CA 1
ATOM 708 C C . LEU A 1 92 ? -24.732 -9.830 -5.938 1.00 82.38 92 LEU A C 1
ATOM 710 O O . LEU A 1 92 ? -25.052 -10.837 -5.305 1.00 82.38 92 LEU A O 1
ATOM 714 N N . GLN A 1 93 ? -25.489 -9.371 -6.942 1.00 69.62 93 GLN A N 1
ATOM 715 C CA . GLN A 1 93 ? -26.630 -10.117 -7.489 1.00 69.62 93 GLN A CA 1
ATOM 716 C C . GLN A 1 93 ? -26.134 -11.214 -8.455 1.00 69.62 93 GLN A C 1
ATOM 718 O O . GLN A 1 93 ? -25.614 -10.910 -9.525 1.00 69.62 93 GLN A O 1
ATOM 723 N N . GLY A 1 94 ? -26.298 -12.491 -8.077 1.00 62.50 94 GLY A N 1
ATOM 724 C CA . GLY A 1 94 ? -25.939 -13.678 -8.875 1.00 62.50 94 GLY A CA 1
ATOM 725 C C . GLY A 1 94 ? -25.175 -14.753 -8.081 1.00 62.50 94 GLY A C 1
ATOM 726 O O . GLY A 1 94 ? -24.885 -14.563 -6.903 1.00 62.50 94 GLY A O 1
ATOM 727 N N . ASP A 1 95 ? -24.811 -15.864 -8.736 1.00 54.31 95 ASP A N 1
ATOM 728 C CA . ASP A 1 95 ? -24.009 -16.971 -8.159 1.00 54.31 95 ASP A CA 1
ATOM 729 C C . ASP A 1 95 ? -22.502 -16.656 -8.056 1.00 54.31 95 ASP A C 1
ATOM 731 O O . ASP A 1 95 ? -21.685 -17.510 -7.707 1.00 54.31 95 ASP A O 1
ATOM 735 N N . THR A 1 96 ? -22.089 -15.428 -8.377 1.00 57.75 96 THR A N 1
ATOM 736 C CA . THR A 1 96 ? -20.693 -15.003 -8.259 1.00 57.75 96 THR A CA 1
ATOM 737 C C . THR A 1 96 ? -20.342 -14.794 -6.795 1.00 57.75 96 THR A C 1
ATOM 739 O O . THR A 1 96 ? -20.524 -13.716 -6.228 1.00 57.75 96 THR A O 1
ATOM 742 N N . THR A 1 97 ? -19.823 -15.850 -6.178 1.00 64.88 97 THR A N 1
ATOM 743 C CA . THR A 1 97 ? -19.191 -15.789 -4.868 1.00 64.88 97 THR A CA 1
ATOM 744 C C . THR A 1 97 ? -17.936 -14.939 -4.983 1.00 64.88 97 THR A C 1
ATOM 746 O O . THR A 1 97 ? -16.940 -15.377 -5.557 1.00 64.88 97 THR A O 1
ATOM 749 N N . ASN A 1 98 ? -18.020 -13.747 -4.399 1.00 78.12 98 ASN A N 1
ATOM 750 C CA . ASN A 1 98 ? -16.921 -12.861 -4.062 1.00 78.12 98 ASN A CA 1
ATOM 751 C C . ASN A 1 98 ? -16.405 -11.937 -5.175 1.00 78.12 98 ASN A C 1
ATOM 753 O O . ASN A 1 98 ? -15.845 -12.364 -6.183 1.00 78.12 98 ASN A O 1
ATOM 757 N N . ILE A 1 99 ? -16.526 -10.629 -4.942 1.00 88.25 99 ILE A N 1
ATOM 758 C CA . ILE A 1 99 ? -16.069 -9.593 -5.872 1.00 88.25 99 ILE A CA 1
ATOM 759 C C . ILE A 1 99 ? -15.034 -8.723 -5.171 1.00 88.25 99 ILE A C 1
ATOM 761 O O . ILE A 1 99 ? -15.270 -8.228 -4.070 1.00 88.25 99 ILE A O 1
ATOM 765 N N . LEU A 1 100 ? -13.889 -8.505 -5.814 1.00 91.50 100 LEU A N 1
ATOM 766 C CA . LEU A 1 100 ? -12.887 -7.562 -5.328 1.00 91.50 100 LEU A CA 1
ATOM 767 C C . LEU A 1 100 ? -13.376 -6.127 -5.556 1.00 91.50 100 LEU A C 1
ATOM 769 O O . LEU A 1 100 ? -13.627 -5.718 -6.694 1.00 91.50 100 LEU A O 1
ATOM 773 N N . VAL A 1 101 ? -13.474 -5.357 -4.478 1.00 93.31 101 VAL A N 1
ATOM 774 C CA . VAL A 1 101 ? -14.019 -4.001 -4.482 1.00 93.31 101 VAL A CA 1
ATOM 775 C C . VAL A 1 101 ? -13.109 -3.014 -3.765 1.00 93.31 101 VAL A C 1
ATOM 777 O O . VAL A 1 101 ? -12.334 -3.363 -2.872 1.00 93.31 101 VAL A O 1
ATOM 780 N N . VAL A 1 102 ? -13.245 -1.750 -4.152 1.00 94.44 102 VAL A N 1
ATOM 781 C CA . VAL A 1 102 ? -12.755 -0.598 -3.404 1.00 94.44 102 VAL A CA 1
ATOM 782 C C . VAL A 1 102 ? -13.957 0.093 -2.780 1.00 94.44 102 VAL A C 1
ATOM 784 O O . VAL A 1 102 ? -14.822 0.582 -3.511 1.00 94.44 102 VAL A O 1
ATOM 787 N N . VAL A 1 103 ? -13.996 0.139 -1.452 1.00 94.19 103 VAL A N 1
ATOM 788 C CA . VAL A 1 103 ? -15.032 0.844 -0.689 1.00 94.19 103 VAL A CA 1
ATOM 789 C C . VAL A 1 103 ? -14.408 1.978 0.105 1.00 94.19 103 VAL A C 1
ATOM 791 O O . VAL A 1 103 ? -13.319 1.826 0.659 1.00 94.19 103 VAL A O 1
ATOM 794 N N . SER A 1 104 ? -15.106 3.102 0.183 1.00 94.06 104 SER A N 1
ATOM 795 C CA . SER A 1 104 ? -14.719 4.240 1.010 1.00 94.06 104 SER A CA 1
ATOM 796 C C . SER A 1 104 ? -15.871 4.603 1.932 1.00 94.06 104 SER A C 1
ATOM 798 O O . SER A 1 104 ? -17.033 4.488 1.555 1.00 94.06 104 SER A O 1
ATOM 800 N N . GLY A 1 105 ? -15.550 5.040 3.142 1.00 94.75 105 GLY A N 1
ATOM 801 C CA . GLY A 1 105 ? -16.551 5.468 4.108 1.00 94.75 105 GLY A CA 1
ATOM 802 C C . GLY A 1 105 ? -15.915 6.060 5.353 1.00 94.75 105 GLY A C 1
ATOM 803 O O . GLY A 1 105 ? -14.695 6.018 5.536 1.00 94.75 105 GLY A O 1
ATOM 804 N N . LYS A 1 106 ? -16.749 6.632 6.212 1.00 95.62 106 LYS A N 1
ATOM 805 C CA . LYS A 1 106 ? -16.361 7.094 7.540 1.00 95.62 106 LYS A CA 1
ATOM 806 C C . LYS A 1 106 ? -16.521 5.963 8.542 1.00 95.62 106 LYS A C 1
ATOM 808 O O . LYS A 1 106 ? -17.443 5.164 8.444 1.00 95.62 106 LYS A O 1
ATOM 813 N N . VAL A 1 107 ? -15.612 5.903 9.504 1.00 95.38 107 VAL A N 1
ATOM 814 C CA . VAL A 1 107 ? -15.677 4.942 10.606 1.00 95.38 107 VAL A CA 1
ATOM 815 C C . VAL A 1 107 ? -16.834 5.305 11.536 1.00 95.38 107 VAL A C 1
ATOM 817 O O . VAL A 1 107 ? -16.845 6.399 12.101 1.00 95.38 107 VAL A O 1
ATOM 820 N N . GLY A 1 108 ? -17.767 4.376 11.721 1.00 94.00 108 GLY A N 1
ATOM 821 C CA . GLY A 1 108 ? -18.883 4.470 12.660 1.00 94.00 108 GLY A CA 1
ATOM 822 C C . GLY A 1 108 ? -18.926 3.270 13.608 1.00 94.00 108 GLY A C 1
ATOM 823 O O . GLY A 1 108 ? -18.436 2.189 13.287 1.00 94.00 108 GLY A O 1
ATOM 824 N N . SER A 1 109 ? -19.505 3.456 14.792 1.00 93.69 109 SER A N 1
ATOM 825 C CA . SER A 1 109 ? -19.762 2.387 15.764 1.00 93.69 109 SER A CA 1
ATOM 826 C C . SER A 1 109 ? -21.006 2.721 16.581 1.00 93.69 109 SER A C 1
ATOM 828 O O . SER A 1 109 ? -21.283 3.893 16.841 1.00 93.69 109 SER A O 1
ATOM 830 N N . ALA A 1 110 ? -21.750 1.688 16.978 1.00 90.62 110 ALA A N 1
ATOM 831 C CA . ALA A 1 110 ? -22.882 1.824 17.893 1.00 90.62 110 ALA A CA 1
ATOM 832 C C . ALA A 1 110 ? -22.430 1.973 19.358 1.00 90.62 110 ALA A C 1
ATOM 834 O O . ALA A 1 110 ? -23.114 2.615 20.149 1.00 90.62 110 ALA A O 1
ATOM 835 N N . GLU A 1 111 ? -21.271 1.409 19.703 1.00 91.75 111 GLU A N 1
ATOM 836 C CA . GLU A 1 111 ? -20.717 1.382 21.059 1.00 91.75 111 GLU A CA 1
ATOM 837 C C . GLU A 1 111 ? -19.246 1.826 21.013 1.00 91.75 111 GLU A C 1
ATOM 839 O O . GLU A 1 111 ? -18.340 0.992 21.021 1.00 91.75 111 GLU A O 1
ATOM 844 N N . PRO A 1 112 ? -18.974 3.137 20.889 1.00 90.50 112 PRO A N 1
ATOM 845 C CA . PRO A 1 112 ? -17.608 3.639 20.827 1.00 90.50 112 PRO A CA 1
ATOM 846 C C . PRO A 1 112 ? -16.828 3.456 22.128 1.00 90.50 112 PRO A C 1
ATOM 848 O O . PRO A 1 112 ? -17.362 3.559 23.231 1.00 90.50 112 PRO A O 1
ATOM 851 N N . LEU A 1 113 ? -15.514 3.312 21.980 1.00 89.19 113 LEU A N 1
ATOM 852 C CA . LEU A 1 113 ? -14.544 3.381 23.062 1.00 89.19 113 LEU A CA 1
ATOM 853 C C . LEU A 1 113 ? -14.144 4.830 23.333 1.00 89.19 113 LEU A C 1
ATOM 855 O O . LEU A 1 113 ? -13.904 5.613 22.412 1.00 89.19 113 LEU A O 1
ATOM 859 N N . ASN A 1 114 ? -13.976 5.163 24.610 1.00 86.06 114 ASN A N 1
ATOM 860 C CA . ASN A 1 114 ? -13.333 6.408 25.012 1.00 86.06 114 ASN A CA 1
ATOM 861 C C . ASN A 1 114 ? -11.812 6.225 25.013 1.00 86.06 114 ASN A C 1
ATOM 863 O O . ASN A 1 114 ? -11.279 5.445 25.804 1.00 86.06 114 ASN A O 1
ATOM 867 N N . CYS A 1 115 ? -11.111 6.975 24.162 1.00 79.94 115 CYS A N 1
ATOM 868 C CA . CYS A 1 115 ? -9.669 7.165 24.284 1.00 79.94 115 CYS A CA 1
ATOM 869 C C . CYS A 1 115 ? -9.346 7.876 25.599 1.00 79.94 115 CYS A C 1
ATOM 871 O O . CYS A 1 115 ? -10.130 8.701 26.081 1.00 79.94 115 CYS A O 1
ATOM 873 N N . LYS A 1 116 ? -8.135 7.671 26.128 1.00 77.94 116 LYS A N 1
ATOM 874 C CA . LYS A 1 116 ? -7.666 8.399 27.324 1.00 77.94 116 LYS A CA 1
ATOM 875 C C . LYS A 1 116 ? -7.616 9.918 27.127 1.00 77.94 116 LYS A C 1
ATOM 877 O O . LYS A 1 116 ? -7.611 10.665 28.101 1.00 77.94 116 LYS A O 1
ATOM 882 N N . GLN A 1 117 ? -7.617 10.378 25.876 1.00 75.75 117 GLN A N 1
ATOM 883 C CA . GLN A 1 117 ? -7.709 11.792 25.507 1.00 75.75 117 GLN A CA 1
ATOM 884 C C . GLN A 1 117 ? -9.148 12.328 25.366 1.00 75.75 117 GLN A C 1
ATOM 886 O O . GLN A 1 117 ? -9.330 13.474 24.968 1.00 75.75 117 GLN A O 1
ATOM 891 N N . GLY A 1 118 ? -10.173 11.525 25.674 1.00 78.75 118 GLY A N 1
ATOM 892 C CA . GLY A 1 118 ? -11.584 11.925 25.598 1.00 78.75 118 GLY A CA 1
ATOM 893 C C . GLY A 1 118 ? -12.193 11.896 24.191 1.00 78.75 118 GLY A C 1
ATOM 894 O O . GLY A 1 118 ? -13.308 12.370 24.000 1.00 78.75 118 GLY A O 1
ATOM 895 N N . LEU A 1 119 ? -11.476 11.353 23.201 1.00 86.56 119 LEU A N 1
ATOM 896 C CA . LEU A 1 119 ? -11.981 11.140 21.841 1.00 86.56 119 LEU A CA 1
ATOM 897 C C . LEU A 1 119 ? -12.681 9.783 21.723 1.00 86.56 119 LEU A C 1
ATOM 899 O O . LEU A 1 119 ? -12.262 8.807 22.343 1.00 86.56 119 LEU A O 1
ATOM 903 N N . LEU A 1 120 ? -13.717 9.716 20.886 1.00 91.81 120 LEU A N 1
ATOM 904 C CA . LEU A 1 120 ? -14.402 8.465 20.569 1.00 91.81 120 LEU A CA 1
ATOM 905 C C . LEU A 1 120 ? -13.647 7.701 19.478 1.00 91.81 120 LEU A C 1
ATOM 907 O O . LEU A 1 120 ? -13.320 8.244 18.418 1.00 91.81 120 LEU A O 1
ATOM 911 N N . SER A 1 121 ? -13.403 6.421 19.729 1.00 92.31 121 SER A N 1
ATOM 912 C CA . SER A 1 121 ? -12.651 5.527 18.852 1.00 92.31 121 SER A CA 1
ATOM 913 C C . SER A 1 121 ? -13.292 4.149 18.787 1.00 92.31 121 SER A C 1
ATOM 915 O O . SER A 1 121 ? -14.097 3.780 19.635 1.00 92.31 121 SER A O 1
ATOM 917 N N . VAL A 1 122 ? -12.948 3.385 17.758 1.00 93.94 122 VAL A N 1
ATOM 918 C CA . VAL A 1 122 ? -13.446 2.011 17.579 1.00 93.94 122 VAL A CA 1
ATOM 919 C C . VAL A 1 122 ? -12.387 0.959 17.893 1.00 93.94 122 VAL A C 1
ATOM 921 O O . VAL A 1 122 ? -12.717 -0.167 18.261 1.00 93.94 122 VAL A O 1
ATOM 924 N N . PHE A 1 123 ? -11.120 1.357 17.795 1.00 93.25 123 PHE A N 1
ATOM 925 C CA . PHE A 1 123 ? -9.941 0.545 18.050 1.00 93.25 123 PHE A CA 1
ATOM 926 C C . PHE A 1 123 ? -8.937 1.384 18.833 1.00 93.25 123 PHE A C 1
ATOM 928 O O . PHE A 1 123 ? -8.636 2.509 18.426 1.00 93.25 123 PHE A O 1
ATOM 935 N N . VAL A 1 124 ? -8.412 0.835 19.928 1.00 92.88 124 VAL A N 1
ATOM 936 C CA . VAL A 1 124 ? -7.403 1.472 20.780 1.00 92.88 124 VAL A CA 1
ATOM 937 C C . VAL A 1 124 ? -6.298 0.473 21.089 1.00 92.88 124 VAL A C 1
ATOM 939 O O . VAL A 1 124 ? -6.552 -0.621 21.588 1.00 92.88 124 VAL A O 1
ATOM 942 N N . GLU A 1 125 ? -5.058 0.874 20.836 1.00 91.69 125 GLU A N 1
ATOM 943 C CA . GLU A 1 125 ? -3.856 0.092 21.094 1.00 91.69 125 GLU A CA 1
ATOM 944 C C . GLU A 1 125 ? -2.854 0.922 21.905 1.00 91.69 125 GLU A C 1
ATOM 946 O O . GLU A 1 125 ? -2.297 1.910 21.428 1.00 91.69 125 GLU A O 1
ATOM 951 N N . GLU A 1 126 ? -2.579 0.516 23.138 1.00 90.38 126 GLU A N 1
ATOM 952 C CA . GLU A 1 126 ? -1.602 1.174 24.000 1.00 90.38 126 GLU A CA 1
ATOM 953 C C . GLU A 1 126 ? -0.253 0.467 23.918 1.00 90.38 126 GLU A C 1
ATOM 955 O O . GLU A 1 126 ? -0.125 -0.716 24.241 1.00 90.38 126 GLU A O 1
ATOM 960 N N . LYS A 1 127 ? 0.792 1.202 23.534 1.00 88.81 127 LYS A N 1
ATOM 961 C CA . LYS A 1 127 ? 2.160 0.688 23.432 1.00 88.81 127 LYS A CA 1
ATOM 962 C C . LYS A 1 127 ? 3.117 1.459 24.326 1.00 88.81 127 LYS A C 1
ATOM 964 O O . LYS A 1 127 ? 3.139 2.688 24.336 1.00 88.81 127 LYS A O 1
ATOM 969 N N . ALA A 1 128 ? 3.978 0.726 25.021 1.00 87.56 128 ALA A N 1
ATOM 970 C CA . ALA A 1 128 ? 5.125 1.267 25.734 1.00 87.56 128 ALA A CA 1
ATOM 971 C C . ALA A 1 128 ? 6.411 0.928 24.984 1.00 87.56 128 ALA A C 1
ATOM 973 O O . ALA A 1 128 ? 6.673 -0.231 24.673 1.00 87.56 128 ALA A O 1
ATOM 974 N N . LYS A 1 129 ? 7.250 1.929 24.737 1.00 88.69 129 LYS A N 1
ATOM 975 C CA . LYS A 1 129 ? 8.620 1.737 24.272 1.00 88.69 129 LYS A CA 1
ATOM 976 C C . LYS A 1 129 ? 9.569 2.031 25.419 1.00 88.69 129 LYS A C 1
ATOM 978 O O . LYS A 1 129 ? 9.637 3.158 25.905 1.00 88.69 129 LYS A O 1
ATOM 983 N N . VAL A 1 130 ? 10.304 1.014 25.850 1.00 86.06 130 VAL A N 1
ATOM 984 C CA . VAL A 1 130 ? 11.248 1.092 26.967 1.00 86.06 130 VAL A CA 1
ATOM 985 C C . VAL A 1 130 ? 12.660 0.953 26.427 1.00 86.06 130 VAL A C 1
ATOM 987 O O . VAL A 1 130 ? 12.998 -0.042 25.794 1.00 86.06 130 VAL A O 1
ATOM 990 N N . HIS A 1 131 ? 13.492 1.950 26.695 1.00 87.75 131 HIS A N 1
ATOM 991 C CA . HIS A 1 131 ? 14.927 1.930 26.458 1.00 87.75 131 HIS A CA 1
ATOM 992 C C . HIS A 1 131 ? 15.643 1.492 27.731 1.00 87.75 131 HIS A C 1
ATOM 994 O O . HIS A 1 131 ? 15.422 2.066 28.801 1.00 87.75 131 HIS A O 1
ATOM 1000 N N . PHE A 1 132 ? 16.512 0.496 27.612 1.00 85.75 132 PHE A N 1
ATOM 1001 C CA . PHE A 1 132 ? 17.213 -0.093 28.744 1.00 85.75 132 PHE A CA 1
ATOM 1002 C C . PHE A 1 132 ? 18.639 -0.502 28.383 1.00 85.75 132 PHE A C 1
ATOM 1004 O O . PHE A 1 132 ? 18.998 -0.642 27.212 1.00 85.75 132 PHE A O 1
ATOM 1011 N N . GLU A 1 133 ? 19.437 -0.701 29.419 1.00 88.44 133 GLU A N 1
ATOM 1012 C CA . GLU A 1 133 ? 20.769 -1.283 29.368 1.00 88.44 133 GLU A CA 1
ATOM 1013 C C . GLU A 1 133 ? 20.753 -2.643 30.056 1.00 88.44 133 GLU A C 1
ATOM 1015 O O . GLU A 1 133 ? 20.146 -2.797 31.116 1.00 88.44 133 GLU A O 1
ATOM 1020 N N . ILE A 1 134 ? 21.422 -3.620 29.448 1.00 85.56 134 ILE A N 1
ATOM 1021 C CA . ILE A 1 134 ? 21.750 -4.897 30.085 1.00 85.56 134 ILE A CA 1
ATOM 1022 C C . ILE A 1 134 ? 23.259 -4.941 30.273 1.00 85.56 134 ILE A C 1
ATOM 1024 O O . ILE A 1 134 ? 24.014 -4.716 29.320 1.00 85.56 134 ILE A O 1
ATOM 1028 N N . LYS A 1 135 ? 23.688 -5.246 31.498 1.00 84.44 135 LYS A N 1
ATOM 1029 C CA . LYS A 1 135 ? 25.076 -5.593 31.795 1.00 84.44 135 LYS A CA 1
ATOM 1030 C C . LYS A 1 135 ? 25.292 -7.078 31.513 1.00 84.44 135 LYS A C 1
ATOM 1032 O O . LYS A 1 135 ? 24.633 -7.916 32.115 1.00 84.44 135 LYS A O 1
ATOM 1037 N N . LEU A 1 136 ? 26.198 -7.387 30.592 1.00 79.81 136 LEU A N 1
ATOM 1038 C CA . LEU A 1 136 ? 26.631 -8.756 30.324 1.00 79.81 136 LEU A CA 1
ATOM 1039 C C . LEU A 1 136 ? 27.635 -9.227 31.383 1.00 79.81 136 LEU A C 1
ATOM 1041 O O . LEU A 1 136 ? 28.317 -8.409 32.004 1.00 79.81 136 LEU A O 1
ATOM 1045 N N . GLU A 1 137 ? 27.789 -10.544 31.522 1.00 78.44 137 GLU A N 1
ATOM 1046 C CA . GLU A 1 137 ? 28.803 -11.166 32.392 1.00 78.44 137 GLU A CA 1
ATOM 1047 C C . GLU A 1 137 ? 30.231 -10.710 32.050 1.00 78.44 137 GLU A C 1
ATOM 1049 O O . GLU A 1 137 ? 31.064 -10.554 32.937 1.00 78.44 137 GLU A O 1
ATOM 1054 N N . SER A 1 138 ? 30.493 -10.377 30.780 1.00 79.38 138 SER A N 1
ATOM 1055 C CA . SER A 1 138 ? 31.764 -9.805 30.313 1.00 79.38 138 SER A CA 1
ATOM 1056 C C . SER A 1 138 ? 32.017 -8.356 30.764 1.00 79.38 138 SER A C 1
ATOM 1058 O O . SER A 1 138 ? 33.036 -7.771 30.408 1.00 79.38 138 SER A O 1
ATOM 1060 N N . GLY A 1 139 ? 31.086 -7.736 31.499 1.00 76.81 139 GLY A N 1
ATOM 1061 C CA . GLY A 1 139 ? 31.159 -6.342 31.947 1.00 76.81 139 GLY A CA 1
ATOM 1062 C C . GLY A 1 139 ? 30.710 -5.310 30.906 1.00 76.81 139 GLY A C 1
ATOM 1063 O O . GLY A 1 139 ? 30.524 -4.142 31.251 1.00 76.81 139 GLY A O 1
ATOM 1064 N N . HIS A 1 140 ? 30.476 -5.723 29.656 1.00 81.94 140 HIS A N 1
ATOM 1065 C CA . HIS A 1 140 ? 29.977 -4.848 28.596 1.00 81.94 140 HIS A CA 1
ATOM 1066 C C . HIS A 1 140 ? 28.504 -4.461 28.800 1.00 81.94 140 HIS A C 1
ATOM 1068 O O . HIS A 1 140 ? 27.666 -5.283 29.174 1.00 81.94 140 HIS A O 1
ATOM 1074 N N . LEU A 1 141 ? 28.183 -3.199 28.500 1.00 85.00 141 LEU A N 1
ATOM 1075 C CA . LEU A 1 141 ? 26.824 -2.657 28.543 1.00 85.00 141 LEU A CA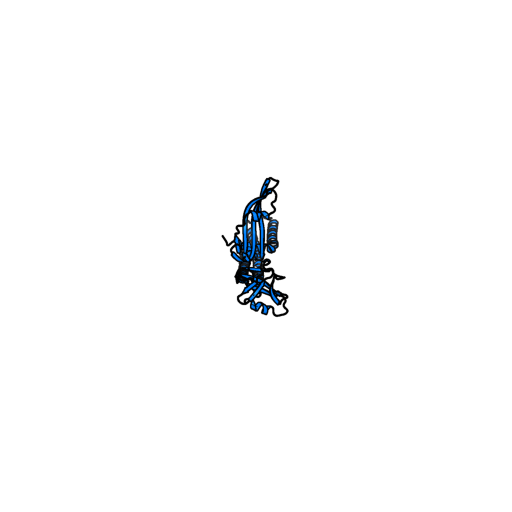 1
ATOM 1076 C C . LEU A 1 141 ? 26.219 -2.632 27.141 1.00 85.00 141 LEU A C 1
ATOM 1078 O O . LEU A 1 141 ? 26.770 -2.012 26.230 1.00 85.00 141 LEU A O 1
ATOM 1082 N N . ILE A 1 142 ? 25.054 -3.256 26.975 1.00 86.25 142 ILE A N 1
ATOM 1083 C CA . ILE A 1 142 ? 24.296 -3.208 25.724 1.00 86.25 142 ILE A CA 1
ATOM 1084 C C . ILE A 1 142 ? 23.035 -2.377 25.927 1.00 86.25 142 ILE A C 1
ATOM 1086 O O . ILE A 1 142 ? 22.170 -2.727 26.728 1.00 86.25 142 ILE A O 1
ATOM 1090 N N . LYS A 1 143 ? 22.903 -1.309 25.135 1.00 88.38 143 LYS A N 1
ATOM 1091 C CA . LYS A 1 143 ? 21.674 -0.517 25.018 1.00 88.38 143 LYS A CA 1
ATOM 1092 C C . LYS A 1 143 ? 20.698 -1.202 24.065 1.00 88.38 143 LYS A C 1
ATOM 1094 O O . LYS A 1 143 ? 21.049 -1.527 22.932 1.00 88.38 143 LYS A O 1
ATOM 1099 N N . ARG A 1 144 ? 19.457 -1.392 24.502 1.00 87.19 144 ARG A N 1
ATOM 1100 C CA . ARG A 1 144 ? 18.359 -1.953 23.704 1.00 87.19 144 ARG A CA 1
ATOM 1101 C C . ARG A 1 144 ? 17.084 -1.139 23.908 1.00 87.19 144 ARG A C 1
ATOM 1103 O O . ARG A 1 144 ? 16.974 -0.313 24.815 1.00 87.19 144 ARG A O 1
ATOM 1110 N N . SER A 1 145 ? 16.111 -1.372 23.036 1.00 84.62 145 SER A N 1
ATOM 1111 C CA . SER A 1 145 ? 14.749 -0.880 23.209 1.00 84.62 145 SER A CA 1
ATOM 1112 C C . SER A 1 145 ? 13.760 -2.007 22.978 1.00 84.62 145 SER A C 1
ATOM 1114 O O . SER A 1 145 ? 13.912 -2.746 22.007 1.00 84.62 145 SER A O 1
ATOM 1116 N N . LEU A 1 146 ? 12.742 -2.094 23.823 1.00 83.69 146 LEU A N 1
ATOM 1117 C CA . LEU A 1 146 ? 11.638 -3.034 23.690 1.00 83.69 146 LEU A CA 1
ATOM 1118 C C . LEU A 1 146 ? 10.343 -2.256 23.485 1.00 83.69 146 LEU A C 1
ATOM 1120 O O . LEU A 1 146 ? 10.071 -1.304 24.216 1.00 83.69 146 LEU A O 1
ATOM 1124 N N . ASN A 1 147 ? 9.557 -2.675 22.497 1.00 85.38 147 ASN A N 1
ATOM 1125 C CA . ASN A 1 147 ? 8.183 -2.224 22.327 1.00 85.38 147 ASN A CA 1
ATOM 1126 C C . ASN A 1 147 ? 7.267 -3.279 22.947 1.00 85.38 147 ASN A C 1
ATOM 1128 O O . ASN A 1 147 ? 7.383 -4.458 22.624 1.00 85.38 147 ASN A O 1
ATOM 1132 N N . TYR A 1 148 ? 6.373 -2.851 23.823 1.00 82.31 148 TYR A N 1
ATOM 1133 C CA . TYR A 1 148 ? 5.463 -3.705 24.566 1.00 82.31 148 TYR A CA 1
ATOM 1134 C C . TYR A 1 148 ? 4.027 -3.239 24.340 1.00 82.31 148 TYR A C 1
ATOM 1136 O O . TYR A 1 148 ? 3.754 -2.039 24.407 1.00 82.31 148 TYR A O 1
ATOM 1144 N N . LEU A 1 149 ? 3.122 -4.178 24.068 1.00 85.62 149 LEU A N 1
ATOM 1145 C CA . LEU A 1 149 ? 1.688 -3.918 23.976 1.00 85.62 149 LEU A CA 1
ATOM 1146 C C . LEU A 1 149 ? 1.090 -3.985 25.386 1.00 85.62 149 LEU A C 1
ATOM 1148 O O . LEU A 1 149 ? 1.138 -5.029 26.029 1.00 85.62 149 LEU A O 1
ATOM 1152 N N . LEU A 1 150 ? 0.567 -2.867 25.882 1.00 83.25 150 LEU A N 1
ATOM 1153 C CA . LEU A 1 150 ? -0.003 -2.762 27.227 1.00 83.25 150 LEU A CA 1
ATOM 1154 C C . LEU A 1 150 ? -1.464 -3.207 27.268 1.00 83.25 150 LEU A C 1
ATOM 1156 O O . LEU A 1 150 ? -1.863 -3.909 28.204 1.00 83.25 150 LEU A O 1
ATOM 1160 N N . GLN A 1 151 ? -2.232 -2.754 26.279 1.00 85.88 151 GLN A N 1
ATOM 1161 C CA . GLN A 1 151 ? -3.663 -2.976 26.145 1.00 85.88 151 GLN A CA 1
ATOM 1162 C C . GLN A 1 151 ? -4.064 -2.848 24.673 1.00 85.88 151 GLN A C 1
ATOM 1164 O O . GLN A 1 151 ? -3.521 -2.012 23.952 1.00 85.88 151 GLN A O 1
ATOM 1169 N N . GLN A 1 152 ? -5.016 -3.670 24.245 1.00 89.69 152 GLN A N 1
ATOM 1170 C CA . GLN A 1 152 ? -5.674 -3.563 22.950 1.00 89.69 152 GLN A CA 1
ATOM 1171 C C . GLN A 1 152 ? -7.161 -3.816 23.170 1.00 89.69 152 GLN A C 1
ATOM 1173 O O . GLN A 1 152 ? -7.526 -4.852 23.723 1.00 89.69 152 GLN A O 1
ATOM 1178 N N . ASN A 1 153 ? -7.992 -2.867 22.754 1.00 90.69 153 ASN A N 1
ATOM 1179 C CA . ASN A 1 153 ? -9.442 -2.975 22.812 1.00 90.69 153 ASN A CA 1
ATOM 1180 C C . ASN A 1 153 ? -10.011 -2.635 21.432 1.00 90.69 153 ASN A C 1
ATOM 1182 O O . ASN A 1 153 ? -9.595 -1.656 20.808 1.00 90.69 153 ASN A O 1
ATOM 1186 N N . GLU A 1 154 ? -10.997 -3.404 20.991 1.00 91.12 154 GLU A N 1
ATOM 1187 C CA . GLU A 1 154 ? -11.733 -3.164 19.754 1.00 91.12 154 GLU A CA 1
ATOM 1188 C C . GLU A 1 154 ? -13.226 -3.382 20.009 1.00 91.12 154 GLU A C 1
ATOM 1190 O O . GLU A 1 154 ? -13.614 -4.243 20.799 1.00 91.12 154 GLU A O 1
ATOM 1195 N N . THR A 1 155 ? -14.056 -2.571 19.361 1.00 91.12 155 THR A N 1
ATOM 1196 C CA . THR A 1 155 ? -15.524 -2.681 19.388 1.00 91.12 155 THR A CA 1
ATOM 1197 C C . THR A 1 155 ? -16.040 -3.039 18.008 1.00 91.12 155 THR A C 1
ATOM 1199 O O . THR A 1 155 ? -15.304 -2.958 17.036 1.00 91.12 155 THR A O 1
ATOM 1202 N N . SER A 1 156 ? -17.302 -3.444 17.881 1.00 90.50 156 SER A N 1
ATOM 1203 C CA . SER A 1 156 ? -17.877 -3.646 16.547 1.00 90.50 156 SER A CA 1
ATOM 1204 C C . SER A 1 156 ? -18.035 -2.302 15.837 1.00 90.50 156 SER A C 1
ATOM 1206 O O . SER A 1 156 ? -18.668 -1.391 16.368 1.00 90.50 156 SER A O 1
ATOM 1208 N N . TRP A 1 157 ? -17.488 -2.182 14.631 1.00 94.38 157 TRP A N 1
ATOM 1209 C CA . TRP A 1 157 ? -17.541 -0.952 13.847 1.00 94.38 157 TRP A CA 1
ATOM 1210 C C . TRP A 1 157 ? -17.777 -1.231 12.365 1.00 94.38 157 TRP A C 1
ATOM 1212 O O . TRP A 1 157 ? -17.635 -2.356 11.881 1.00 94.38 157 TRP A O 1
ATOM 1222 N N . TYR A 1 158 ? -18.185 -0.193 11.646 1.00 94.50 158 TYR A N 1
ATOM 1223 C CA . TYR A 1 158 ? -18.544 -0.256 10.237 1.00 94.50 158 TYR A CA 1
ATOM 1224 C C . TYR A 1 158 ? -18.051 0.980 9.494 1.00 94.50 158 TYR A C 1
ATOM 1226 O O . TYR A 1 158 ? -17.716 2.006 10.089 1.00 94.50 158 TYR A O 1
ATOM 1234 N N . LEU A 1 159 ? -18.008 0.876 8.170 1.00 95.06 159 LEU A N 1
ATOM 1235 C CA . LEU A 1 159 ? -17.878 2.027 7.295 1.00 95.06 159 LEU A CA 1
ATOM 1236 C C . LEU A 1 159 ? -19.264 2.487 6.889 1.00 95.06 159 LEU A C 1
ATOM 1238 O O . LEU A 1 159 ? -20.079 1.680 6.448 1.00 95.06 159 LEU A O 1
ATOM 1242 N N . GLU A 1 160 ? -19.511 3.778 7.010 1.00 94.88 160 GLU A N 1
ATOM 1243 C CA . GLU A 1 160 ? -20.709 4.423 6.500 1.00 94.88 160 GLU A CA 1
ATOM 1244 C C . GLU A 1 160 ? -20.348 5.436 5.420 1.00 94.88 160 GLU A C 1
ATOM 1246 O O . GLU A 1 160 ? -19.414 6.230 5.545 1.00 94.88 160 GLU A O 1
ATOM 1251 N N . ASP A 1 161 ? -21.115 5.412 4.344 1.00 89.62 161 ASP A N 1
ATOM 1252 C CA . ASP A 1 161 ? -21.288 6.568 3.489 1.00 89.62 161 ASP A CA 1
ATOM 1253 C C . ASP A 1 161 ? -22.719 7.067 3.711 1.00 89.62 161 ASP A C 1
ATOM 1255 O O . ASP A 1 161 ? -23.549 6.379 4.304 1.00 89.62 161 ASP A O 1
ATOM 1259 N N . ASN A 1 162 ? -23.053 8.271 3.257 1.00 88.38 162 ASN A N 1
ATOM 1260 C CA . ASN A 1 162 ? -24.401 8.816 3.463 1.00 88.38 162 ASN A CA 1
ATOM 1261 C C . ASN A 1 162 ? -25.520 7.977 2.789 1.00 88.38 162 ASN A C 1
ATOM 1263 O O . ASN A 1 162 ? -26.682 8.378 2.819 1.00 88.38 162 ASN A O 1
ATOM 1267 N N . THR A 1 163 ? -25.190 6.849 2.147 1.00 91.31 163 THR A N 1
ATOM 1268 C CA . THR A 1 163 ? -26.118 5.953 1.452 1.00 91.31 163 THR A CA 1
ATOM 1269 C C . THR A 1 163 ? -26.350 4.634 2.192 1.00 91.31 163 THR A C 1
ATOM 1271 O O . THR A 1 163 ? -27.438 4.065 2.081 1.00 91.31 163 THR A O 1
ATOM 1274 N N . GLY A 1 164 ? -25.367 4.135 2.945 1.00 90.38 164 GLY A N 1
ATOM 1275 C CA . GLY A 1 164 ? -25.430 2.838 3.603 1.00 90.38 164 GLY A CA 1
ATOM 1276 C C . GLY A 1 164 ? -24.240 2.554 4.517 1.00 90.38 164 GLY A C 1
ATOM 1277 O O . GLY A 1 164 ? -23.356 3.382 4.713 1.00 90.38 164 GLY A O 1
ATOM 1278 N N . ARG A 1 165 ? -24.227 1.344 5.085 1.00 93.25 165 ARG A N 1
ATOM 1279 C CA . ARG A 1 165 ? -23.174 0.865 5.988 1.00 93.25 165 ARG A CA 1
ATOM 1280 C C . ARG A 1 165 ? -22.652 -0.497 5.554 1.00 93.25 165 ARG A C 1
ATOM 1282 O O . ARG A 1 165 ? -23.427 -1.320 5.068 1.00 93.25 165 ARG A O 1
ATOM 1289 N N . VAL A 1 166 ? -21.367 -0.747 5.770 1.00 93.94 166 VAL A N 1
ATOM 1290 C CA . VAL A 1 166 ? -20.731 -2.039 5.505 1.00 93.94 166 VAL A CA 1
ATOM 1291 C C . VAL A 1 166 ? -19.757 -2.393 6.622 1.00 93.94 166 VAL A C 1
ATOM 1293 O O . VAL A 1 166 ? -18.957 -1.563 7.055 1.00 93.94 166 VAL A O 1
ATOM 1296 N N . ASN A 1 167 ? -19.819 -3.637 7.088 1.00 93.56 167 ASN A N 1
ATOM 1297 C CA . ASN A 1 167 ? -18.885 -4.135 8.091 1.00 93.56 167 ASN A CA 1
ATOM 1298 C C . ASN A 1 167 ? -17.583 -4.570 7.415 1.00 93.56 167 ASN A C 1
ATOM 1300 O O . ASN A 1 167 ? -17.601 -5.118 6.310 1.00 93.56 167 ASN A O 1
ATOM 1304 N N . VAL A 1 168 ? -16.461 -4.364 8.098 1.00 93.19 168 VAL A N 1
ATOM 1305 C CA . VAL A 1 168 ? -15.147 -4.817 7.640 1.00 93.19 168 VAL A CA 1
ATOM 1306 C C . VAL A 1 168 ? -14.635 -5.876 8.606 1.00 93.19 168 VAL A C 1
ATOM 1308 O O . VAL A 1 168 ? -14.477 -5.615 9.794 1.00 93.19 168 VAL A O 1
ATOM 1311 N N . VAL A 1 169 ? -14.397 -7.081 8.101 1.00 91.62 169 VAL A N 1
ATOM 1312 C CA . VAL A 1 169 ? -13.933 -8.223 8.893 1.00 91.62 169 VAL A CA 1
ATOM 1313 C C . VAL A 1 169 ? -12.409 -8.238 8.920 1.00 91.62 169 VAL A C 1
ATOM 1315 O O . VAL A 1 169 ? -11.770 -8.067 7.882 1.00 91.62 169 VAL A O 1
ATOM 1318 N N . GLU A 1 170 ? -11.832 -8.450 10.107 1.00 89.44 170 GLU A N 1
ATOM 1319 C CA . GLU A 1 170 ? -10.377 -8.518 10.321 1.00 89.44 170 GLU A CA 1
ATOM 1320 C C . GLU A 1 170 ? -9.628 -7.295 9.758 1.00 89.44 170 GLU A C 1
ATOM 1322 O O . GLU A 1 170 ? -8.558 -7.412 9.151 1.00 89.44 170 GLU A O 1
ATOM 1327 N N . ALA A 1 171 ? -10.195 -6.101 9.951 1.00 89.88 171 ALA A N 1
ATOM 1328 C CA . ALA A 1 171 ? -9.637 -4.842 9.464 1.00 89.88 171 ALA A CA 1
ATOM 1329 C C . ALA A 1 171 ? -8.196 -4.595 9.945 1.00 89.88 171 ALA A C 1
ATOM 1331 O O . ALA A 1 171 ? -7.376 -4.102 9.169 1.00 89.88 171 ALA A O 1
ATOM 1332 N N . GLU A 1 172 ? -7.859 -5.006 11.176 1.00 90.00 172 GLU A N 1
ATOM 1333 C CA . GLU A 1 172 ? -6.500 -4.898 11.733 1.00 90.00 172 GLU A CA 1
ATOM 1334 C C . GLU A 1 172 ? -5.433 -5.639 10.916 1.00 90.00 172 GLU A C 1
ATOM 1336 O O . GLU A 1 172 ? -4.240 -5.337 10.983 1.00 90.00 172 GLU A O 1
ATOM 1341 N N . SER A 1 173 ? -5.878 -6.611 10.124 1.00 89.31 173 SER A N 1
ATOM 1342 C CA . SER A 1 173 ? -5.040 -7.474 9.314 1.00 89.31 173 SER A CA 1
ATOM 1343 C C . SER A 1 173 ? -4.717 -6.864 7.941 1.00 89.31 173 SER A C 1
ATOM 1345 O O . SER A 1 173 ? -3.907 -7.423 7.194 1.00 89.31 173 SER A O 1
ATOM 1347 N N . ALA A 1 174 ? -5.349 -5.734 7.600 1.00 92.19 174 ALA A N 1
ATOM 1348 C CA . ALA A 1 174 ? -5.100 -5.000 6.372 1.00 92.19 174 ALA A CA 1
ATOM 1349 C C . ALA A 1 174 ? -3.728 -4.313 6.400 1.00 92.19 174 ALA A C 1
ATOM 1351 O O . ALA A 1 174 ? -3.327 -3.669 7.375 1.00 92.19 174 ALA A O 1
ATOM 1352 N N . VAL A 1 175 ? -3.015 -4.386 5.280 1.00 91.19 175 VAL A N 1
ATOM 1353 C CA . VAL A 1 175 ? -1.769 -3.643 5.081 1.00 91.19 175 VAL A CA 1
ATOM 1354 C C . VAL A 1 175 ? -2.088 -2.147 5.080 1.00 91.19 175 VAL A C 1
ATOM 1356 O O . VAL A 1 175 ? -2.971 -1.700 4.348 1.00 91.19 175 VAL A O 1
ATOM 1359 N N . GLY A 1 176 ? -1.366 -1.390 5.909 1.00 90.12 176 GLY A N 1
ATOM 1360 C CA . GLY A 1 176 ? -1.590 0.041 6.133 1.00 90.12 176 GLY A CA 1
ATOM 1361 C C . GLY A 1 176 ? -2.474 0.364 7.343 1.00 90.12 176 GLY A C 1
ATOM 1362 O O . GLY A 1 176 ? -2.569 1.529 7.722 1.00 90.12 176 GLY A O 1
ATOM 1363 N N . PHE A 1 177 ? -3.079 -0.632 8.012 1.00 92.00 177 PHE A N 1
ATOM 1364 C CA . PHE A 1 177 ? -3.999 -0.369 9.130 1.00 92.00 177 PHE A CA 1
ATOM 1365 C C . PHE A 1 177 ? -3.327 0.349 10.300 1.00 92.00 177 PHE A C 1
ATOM 1367 O O . PHE A 1 177 ? -3.882 1.270 10.881 1.00 92.00 177 PHE A O 1
ATOM 1374 N N . ARG A 1 178 ? -2.090 -0.015 10.639 1.00 90.31 178 ARG A N 1
ATOM 1375 C CA . ARG A 1 178 ? -1.360 0.655 11.727 1.00 90.31 178 ARG A CA 1
ATOM 1376 C C . ARG A 1 178 ? -0.890 2.065 11.363 1.00 90.31 178 ARG A C 1
ATOM 1378 O O . ARG A 1 178 ? -0.606 2.849 12.268 1.00 90.31 178 ARG A O 1
ATOM 1385 N N . ASP A 1 179 ? -0.823 2.385 10.073 1.00 89.56 179 ASP A N 1
ATOM 1386 C CA . ASP A 1 179 ? -0.366 3.686 9.577 1.00 89.56 179 ASP A CA 1
ATOM 1387 C C . ASP A 1 179 ? -1.493 4.727 9.573 1.00 89.56 179 ASP A C 1
ATOM 1389 O O . ASP A 1 179 ? -1.221 5.922 9.658 1.00 89.56 179 ASP A O 1
ATOM 1393 N N . ILE A 1 180 ? -2.756 4.281 9.538 1.00 92.12 180 ILE A N 1
ATOM 1394 C CA . ILE A 1 180 ? -3.941 5.151 9.631 1.00 92.12 180 ILE A CA 1
ATOM 1395 C C . ILE A 1 180 ? -4.336 5.498 11.076 1.00 92.12 180 ILE A C 1
ATOM 1397 O O . ILE A 1 180 ? -5.200 6.350 11.279 1.00 92.12 180 ILE A O 1
ATOM 1401 N N . LEU A 1 181 ? -3.742 4.843 12.080 1.00 92.06 181 LEU A N 1
ATOM 1402 C CA . LEU A 1 181 ? -4.066 5.093 13.485 1.00 92.06 181 LEU A CA 1
ATOM 1403 C C . LEU A 1 181 ? -3.494 6.433 13.950 1.00 92.06 181 LEU A C 1
ATOM 1405 O O . LEU A 1 181 ? -2.318 6.744 13.742 1.00 92.06 181 LEU A O 1
ATOM 1409 N N . ASN A 1 182 ? -4.313 7.196 14.670 1.00 90.81 182 ASN A N 1
ATOM 1410 C CA . ASN A 1 182 ? -3.872 8.419 15.325 1.00 90.81 182 ASN A CA 1
ATOM 1411 C C . ASN A 1 182 ? -2.995 8.064 16.519 1.00 90.81 182 ASN A C 1
ATOM 1413 O O . ASN A 1 182 ? -3.363 7.201 17.310 1.00 90.81 182 ASN A O 1
ATOM 1417 N N . LYS A 1 183 ? -1.846 8.730 16.659 1.00 90.25 183 LYS A N 1
ATOM 1418 C CA . LYS A 1 183 ? -0.900 8.483 17.752 1.00 90.25 183 LYS A CA 1
ATOM 1419 C C . LYS A 1 183 ? -0.979 9.589 18.789 1.00 90.25 183 LYS A C 1
ATOM 1421 O O . LYS A 1 183 ? -0.758 10.759 18.487 1.00 90.25 183 LYS A O 1
ATOM 1426 N N . TYR A 1 184 ? -1.205 9.179 20.022 1.00 88.12 184 TYR A N 1
ATOM 1427 C CA . TYR A 1 184 ? -1.464 10.032 21.162 1.00 88.12 184 TYR A CA 1
ATOM 1428 C C . TYR A 1 184 ? -0.452 9.731 22.268 1.00 88.12 184 TYR A C 1
ATOM 1430 O O . TYR A 1 184 ? -0.300 8.572 22.650 1.00 88.12 184 TYR A O 1
ATOM 1438 N N . PRO A 1 185 ? 0.288 10.722 22.791 1.00 86.88 185 PRO A N 1
ATOM 1439 C CA . PRO A 1 185 ? 1.183 10.483 23.915 1.00 86.88 185 PRO A CA 1
ATOM 1440 C C . PRO A 1 185 ? 0.370 10.140 25.169 1.00 86.88 185 PRO A C 1
ATOM 1442 O O . PRO A 1 185 ? -0.625 10.801 25.472 1.00 86.88 185 PRO A O 1
ATOM 1445 N N . LEU A 1 186 ? 0.819 9.125 25.907 1.00 83.75 186 LEU A N 1
ATOM 1446 C CA . LEU A 1 186 ? 0.244 8.745 27.193 1.00 83.75 186 LEU A CA 1
ATOM 1447 C C . LEU A 1 186 ? 1.242 8.980 28.325 1.00 83.75 186 LEU A C 1
ATOM 1449 O O . LEU A 1 186 ? 2.395 8.552 28.260 1.00 83.75 186 LEU A O 1
ATOM 1453 N N . ASN A 1 187 ? 0.749 9.567 29.413 1.00 80.50 187 ASN A N 1
ATOM 1454 C CA . ASN A 1 187 ? 1.487 9.709 30.664 1.00 80.50 187 ASN A CA 1
ATOM 1455 C C . ASN A 1 187 ? 1.108 8.572 31.617 1.00 80.50 187 ASN A C 1
ATOM 1457 O O . ASN A 1 187 ? 0.378 8.771 32.584 1.00 80.50 187 ASN A O 1
ATOM 1461 N N . ILE A 1 188 ? 1.583 7.363 31.314 1.00 79.94 188 ILE A N 1
ATOM 1462 C CA . ILE A 1 188 ? 1.406 6.200 32.192 1.00 79.94 188 ILE A CA 1
ATOM 1463 C C . ILE A 1 188 ? 2.525 6.209 33.241 1.00 79.94 188 ILE A C 1
ATOM 1465 O O . ILE A 1 188 ? 3.695 6.351 32.866 1.00 79.94 188 ILE A O 1
ATOM 1469 N N . PRO A 1 189 ? 2.217 6.044 34.539 1.00 77.12 189 PRO A N 1
ATOM 1470 C CA . PRO A 1 189 ? 3.243 5.964 35.565 1.00 77.12 189 PRO A CA 1
ATOM 1471 C C . PRO A 1 189 ? 4.150 4.747 35.345 1.00 77.12 189 PRO A C 1
ATOM 1473 O O . PRO A 1 189 ? 3.706 3.637 35.047 1.00 77.12 189 PRO A O 1
ATOM 1476 N N . SER A 1 190 ? 5.450 4.944 35.562 1.00 70.31 190 SER A N 1
ATOM 1477 C CA . SER A 1 190 ? 6.481 3.904 35.453 1.00 70.31 190 SER A CA 1
ATOM 1478 C C . SER A 1 190 ? 6.136 2.626 36.225 1.00 70.31 190 SER A C 1
ATOM 1480 O O . SER A 1 190 ? 6.385 1.521 35.744 1.00 70.31 190 SER A O 1
ATOM 1482 N N . SER A 1 191 ? 5.541 2.763 37.411 1.00 71.75 191 SER A N 1
ATOM 1483 C CA . SER A 1 191 ? 5.156 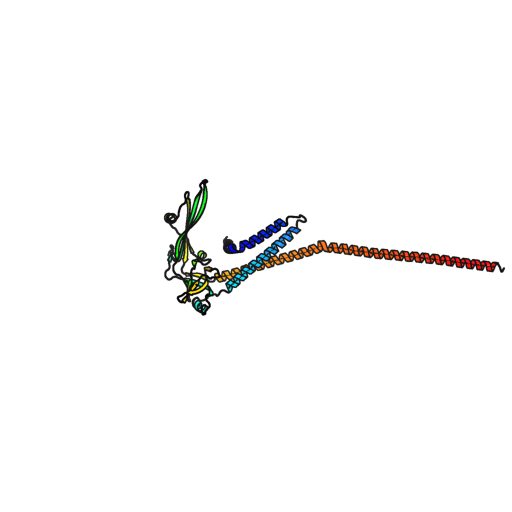1.643 38.274 1.00 71.75 191 SER A CA 1
ATOM 1484 C C . SER A 1 191 ? 4.184 0.670 37.603 1.00 71.75 191 SER A C 1
ATOM 1486 O O . SER A 1 191 ? 4.254 -0.526 37.866 1.00 71.75 191 SER A O 1
ATOM 1488 N N . GLU A 1 192 ? 3.310 1.144 36.718 1.00 74.81 192 GLU A N 1
ATOM 1489 C CA . GLU A 1 192 ? 2.311 0.321 36.035 1.00 74.81 192 GLU A CA 1
ATOM 1490 C C . GLU A 1 192 ? 2.910 -0.433 34.841 1.00 74.81 192 GLU A C 1
ATOM 1492 O O . GLU A 1 192 ? 2.658 -1.623 34.654 1.00 74.81 192 GLU A O 1
ATOM 1497 N N . ILE A 1 193 ? 3.809 0.220 34.103 1.00 72.38 193 ILE A N 1
ATOM 1498 C CA . ILE A 1 193 ? 4.533 -0.372 32.969 1.00 72.38 193 ILE A CA 1
ATOM 1499 C C . ILE A 1 193 ? 5.479 -1.474 33.461 1.00 72.38 193 ILE A C 1
ATOM 1501 O O . ILE A 1 193 ? 5.531 -2.570 32.903 1.00 72.38 193 ILE A O 1
ATOM 1505 N N . PHE A 1 194 ? 6.226 -1.200 34.536 1.00 71.75 194 PHE A N 1
ATOM 1506 C CA . PHE A 1 194 ? 7.252 -2.113 35.041 1.00 71.75 194 PHE A CA 1
ATOM 1507 C C . PHE A 1 194 ? 6.711 -3.266 35.887 1.00 71.75 194 PHE A C 1
ATOM 1509 O O . PHE A 1 194 ? 7.479 -4.183 36.168 1.00 71.75 194 PHE A O 1
ATOM 1516 N N . LYS A 1 195 ? 5.427 -3.254 36.269 1.00 72.69 195 LYS A N 1
ATOM 1517 C CA . LYS A 1 195 ? 4.766 -4.416 36.888 1.00 72.69 195 LYS A CA 1
ATOM 1518 C C . LYS A 1 195 ? 4.603 -5.578 35.907 1.00 72.69 195 LYS A C 1
ATOM 1520 O O . LYS A 1 195 ? 4.699 -6.726 36.318 1.00 72.69 195 LYS A O 1
ATOM 1525 N N . LYS A 1 196 ? 4.373 -5.286 34.622 1.00 68.50 196 LYS A N 1
ATOM 1526 C CA . LYS A 1 196 ? 4.153 -6.299 33.574 1.00 68.50 196 LYS A CA 1
ATOM 1527 C C . LYS A 1 196 ? 5.444 -6.781 32.892 1.00 68.50 196 LYS A C 1
ATOM 1529 O O . LYS A 1 196 ? 5.404 -7.729 32.114 1.00 68.50 196 LYS A O 1
ATOM 1534 N N . LEU A 1 197 ? 6.585 -6.137 33.156 1.00 70.94 197 LEU A N 1
ATOM 1535 C CA . LEU A 1 197 ? 7.871 -6.461 32.530 1.00 70.94 197 LEU A CA 1
ATOM 1536 C C . LEU A 1 197 ? 8.692 -7.424 33.393 1.00 70.94 197 LEU A C 1
ATOM 1538 O O . LEU A 1 197 ? 9.039 -7.104 34.529 1.00 70.94 197 LEU A O 1
ATOM 1542 N N . VAL A 1 198 ? 9.083 -8.561 32.813 1.00 70.75 198 VAL A N 1
ATOM 1543 C CA . VAL A 1 198 ? 10.095 -9.451 33.400 1.00 70.75 198 VAL A CA 1
ATOM 1544 C C . VAL A 1 198 ? 11.460 -8.790 33.235 1.00 70.75 198 VAL A C 1
ATOM 1546 O O . VAL A 1 198 ? 11.906 -8.536 32.115 1.00 70.75 198 VAL A O 1
ATOM 1549 N N . LYS A 1 199 ? 12.111 -8.464 34.353 1.00 71.50 199 LYS A N 1
ATOM 1550 C CA . LYS A 1 199 ? 13.409 -7.784 34.362 1.00 71.50 199 LYS A CA 1
ATOM 1551 C C . LYS A 1 199 ? 14.521 -8.828 34.477 1.00 71.50 199 LYS A C 1
ATOM 1553 O O . LYS A 1 199 ? 14.596 -9.474 35.520 1.00 71.50 199 LYS A O 1
ATOM 1558 N N . PRO A 1 200 ? 15.370 -9.008 33.453 1.00 69.62 200 PRO A N 1
ATOM 1559 C CA . PRO A 1 200 ? 16.563 -9.830 33.597 1.00 69.62 200 PRO A CA 1
ATOM 1560 C C . PRO A 1 200 ? 17.560 -9.181 34.569 1.00 69.62 200 PRO A C 1
ATOM 1562 O O . PRO A 1 200 ? 17.498 -7.981 34.855 1.00 69.62 200 PRO A O 1
ATOM 1565 N N . GLU A 1 201 ? 18.493 -9.977 35.078 1.00 67.81 201 GLU A N 1
ATOM 1566 C CA . GLU A 1 201 ? 19.539 -9.502 35.980 1.00 67.81 201 GLU A CA 1
ATOM 1567 C C . GLU A 1 201 ? 20.440 -8.470 35.270 1.00 67.81 201 GLU A C 1
ATOM 1569 O O . GLU A 1 201 ? 20.756 -8.601 34.088 1.00 67.81 201 GLU A O 1
ATOM 1574 N N . GLY A 1 202 ? 20.782 -7.371 35.951 1.00 69.31 202 GLY A N 1
ATOM 1575 C CA . GLY A 1 202 ? 21.536 -6.262 35.347 1.00 69.31 202 GLY A CA 1
ATOM 1576 C C . GLY A 1 202 ? 20.727 -5.323 34.434 1.00 69.31 202 GLY A C 1
ATOM 1577 O O . GLY A 1 202 ? 21.326 -4.497 33.742 1.00 69.31 202 GLY A O 1
ATOM 1578 N N . PHE A 1 203 ? 19.391 -5.417 34.429 1.00 79.88 203 PHE A N 1
ATOM 1579 C CA . PHE A 1 203 ? 18.498 -4.541 33.662 1.00 79.88 203 PHE A CA 1
ATOM 1580 C C . PHE A 1 203 ? 18.365 -3.143 34.287 1.00 79.88 203 PHE A C 1
ATOM 1582 O O . PHE A 1 203 ? 17.801 -2.976 35.372 1.00 79.88 203 PHE A O 1
ATOM 1589 N N . LYS A 1 204 ? 18.814 -2.111 33.566 1.00 83.12 204 LYS A N 1
ATOM 1590 C CA . LYS A 1 204 ? 18.660 -0.701 33.950 1.00 83.12 204 LYS A CA 1
ATOM 1591 C C . LYS A 1 204 ? 17.810 0.046 32.930 1.00 83.12 204 LYS A C 1
ATOM 1593 O O . LYS A 1 204 ? 18.183 0.172 31.768 1.00 83.12 204 LYS A O 1
ATOM 1598 N N . VAL A 1 205 ? 16.680 0.597 33.366 1.00 81.56 205 VAL A N 1
ATOM 1599 C CA . VAL A 1 205 ? 15.837 1.451 32.518 1.00 81.56 205 VAL A CA 1
ATOM 1600 C C . VAL A 1 205 ? 16.500 2.814 32.341 1.00 81.56 205 VAL A C 1
ATOM 1602 O O . VAL A 1 205 ? 16.876 3.452 33.320 1.00 81.56 205 VAL A O 1
ATOM 1605 N N . LEU A 1 206 ? 16.595 3.276 31.096 1.00 83.81 206 LEU A N 1
ATOM 1606 C CA . LEU A 1 206 ? 17.076 4.617 30.761 1.00 83.81 206 LEU A CA 1
ATOM 1607 C C . LEU A 1 206 ? 15.923 5.596 30.545 1.00 83.81 206 LEU A C 1
ATOM 1609 O O . LEU A 1 206 ? 15.910 6.691 31.096 1.00 83.81 206 LEU A O 1
ATOM 1613 N N . LYS A 1 207 ? 14.965 5.207 29.700 1.00 86.38 207 LYS A N 1
ATOM 1614 C CA . LYS A 1 207 ? 13.846 6.050 29.271 1.00 86.38 207 LYS A CA 1
ATOM 1615 C C . LYS A 1 207 ? 12.676 5.165 28.877 1.00 86.38 207 LYS A C 1
ATOM 1617 O O . LYS A 1 207 ? 12.882 4.091 28.321 1.00 86.38 207 LYS A O 1
ATOM 1622 N N . TYR A 1 208 ? 11.458 5.633 29.092 1.00 85.44 208 TYR A N 1
ATOM 1623 C CA . TYR A 1 208 ? 10.276 5.025 28.500 1.00 85.44 208 TYR A CA 1
ATOM 1624 C C . TYR A 1 208 ? 9.398 6.101 27.867 1.00 85.44 208 TYR A C 1
ATOM 1626 O O . TYR A 1 208 ? 9.453 7.269 28.252 1.00 85.44 208 TYR A O 1
ATOM 1634 N N . CYS A 1 209 ? 8.626 5.714 26.861 1.00 85.81 209 CYS A N 1
ATOM 1635 C CA . CYS A 1 209 ? 7.557 6.528 26.308 1.00 85.81 209 CYS A CA 1
ATOM 1636 C C . CYS A 1 209 ? 6.356 5.642 25.994 1.00 85.81 209 CYS A C 1
ATOM 1638 O O . CYS A 1 209 ? 6.506 4.533 25.478 1.00 85.81 209 CYS A O 1
ATOM 1640 N N . CYS A 1 210 ? 5.167 6.137 26.312 1.00 86.81 210 CYS A N 1
ATOM 1641 C CA . CYS A 1 210 ? 3.915 5.445 26.063 1.00 86.81 210 CYS A CA 1
ATOM 1642 C C . CYS A 1 210 ? 3.113 6.227 25.036 1.00 86.81 210 CYS A C 1
ATOM 1644 O O . CYS A 1 210 ? 3.062 7.456 25.085 1.00 86.81 210 CYS A O 1
ATOM 1646 N N . HIS A 1 211 ? 2.505 5.504 24.106 1.00 89.44 211 HIS A N 1
ATOM 1647 C CA . HIS A 1 211 ? 1.612 6.087 23.123 1.00 89.44 211 HIS A CA 1
ATOM 1648 C C . HIS A 1 211 ? 0.379 5.200 22.975 1.00 89.44 211 HIS A C 1
ATOM 1650 O O . HIS A 1 211 ? 0.487 3.975 22.945 1.00 89.44 211 HIS A O 1
ATOM 1656 N N . GLU A 1 212 ? -0.774 5.837 22.875 1.00 90.81 212 GLU A N 1
ATOM 1657 C CA . GLU A 1 212 ? -2.037 5.250 22.451 1.00 90.81 212 GLU A CA 1
ATOM 1658 C C . GLU A 1 212 ? -2.135 5.429 20.937 1.00 90.81 212 GLU A C 1
ATOM 1660 O O . GLU A 1 212 ? -1.870 6.511 20.415 1.00 90.81 212 GLU A O 1
ATOM 1665 N N . SER A 1 213 ? -2.447 4.363 20.215 1.00 92.69 213 SER A N 1
ATOM 1666 C CA . SER A 1 213 ? -2.779 4.407 18.795 1.00 92.69 213 SER A CA 1
ATOM 1667 C C . SER A 1 213 ? -4.263 4.108 18.659 1.00 92.69 213 SER A C 1
ATOM 1669 O O . SER A 1 213 ? -4.698 3.047 19.097 1.00 92.69 213 SER A O 1
ATOM 1671 N N . ALA A 1 214 ? -5.040 5.027 18.093 1.00 93.44 214 ALA A N 1
ATOM 1672 C CA . ALA A 1 214 ? -6.490 4.891 18.038 1.00 93.44 214 ALA A CA 1
ATOM 1673 C C . ALA A 1 214 ? -7.070 5.167 16.648 1.00 93.44 214 ALA A C 1
ATOM 1675 O O . ALA A 1 214 ? -6.630 6.074 15.930 1.00 93.44 214 ALA A O 1
ATOM 1676 N N . LEU A 1 215 ? -8.090 4.387 16.283 1.00 94.56 215 LEU A N 1
ATOM 1677 C CA . LEU A 1 215 ? -8.921 4.651 15.115 1.00 94.56 215 LEU A CA 1
ATOM 1678 C C . LEU A 1 215 ? -10.153 5.440 15.550 1.00 94.56 215 LEU A C 1
ATOM 1680 O O . LEU A 1 215 ? -11.080 4.890 16.145 1.00 94.56 215 LEU A O 1
ATOM 1684 N N . ASN A 1 216 ? -10.150 6.735 15.258 1.00 93.69 216 ASN A N 1
ATOM 1685 C CA . ASN A 1 216 ? -11.212 7.636 15.687 1.00 93.69 216 ASN A CA 1
ATOM 1686 C C . ASN A 1 216 ? -12.478 7.444 14.854 1.00 93.69 216 ASN A C 1
ATOM 1688 O O . ASN A 1 216 ? -12.411 7.210 13.644 1.00 93.69 216 ASN A O 1
ATOM 1692 N N . ILE A 1 217 ? -13.631 7.647 15.488 1.00 94.06 217 ILE A N 1
ATOM 1693 C CA . ILE A 1 217 ? -14.897 7.775 14.764 1.00 94.06 217 ILE A CA 1
ATOM 1694 C C . ILE A 1 217 ? -14.836 8.960 13.797 1.00 94.06 217 ILE A C 1
ATOM 1696 O O . ILE A 1 217 ? -14.214 9.988 14.066 1.00 94.06 217 ILE A O 1
ATOM 1700 N N . GLY A 1 218 ? -15.475 8.800 12.640 1.00 92.31 218 GLY A N 1
ATOM 1701 C CA . GLY A 1 218 ? -15.511 9.791 11.571 1.00 92.31 218 GLY A CA 1
ATOM 1702 C C . GLY A 1 218 ? -14.264 9.802 10.686 1.00 92.31 218 GLY A C 1
ATOM 1703 O O . GLY A 1 218 ? -14.266 10.485 9.657 1.00 92.31 218 GLY A O 1
ATOM 1704 N N . ALA A 1 219 ? -13.219 9.036 11.028 1.00 93.44 219 ALA A N 1
ATOM 1705 C CA . ALA A 1 219 ? -12.054 8.871 10.168 1.00 93.44 219 ALA A CA 1
ATOM 1706 C C . ALA A 1 219 ? -12.494 8.306 8.813 1.00 93.44 219 ALA A C 1
ATOM 1708 O O . ALA A 1 219 ? -13.197 7.301 8.743 1.00 93.44 219 ALA A O 1
ATOM 1709 N N . SER A 1 220 ? -12.109 8.973 7.728 1.00 94.62 220 SER A N 1
ATOM 1710 C CA . SER A 1 220 ? -12.419 8.504 6.377 1.00 94.62 220 SER A CA 1
ATOM 1711 C C . SER A 1 220 ? -11.402 7.449 5.976 1.00 94.62 220 SER A C 1
ATOM 1713 O O . SER A 1 220 ? -10.208 7.741 5.963 1.00 94.62 220 SER A O 1
ATOM 1715 N N . LEU A 1 221 ? -11.860 6.248 5.643 1.00 95.25 221 LEU A N 1
ATOM 1716 C CA . LEU A 1 221 ? -11.021 5.127 5.234 1.00 95.25 221 LEU A CA 1
ATOM 1717 C C . LEU A 1 221 ? -11.436 4.617 3.860 1.00 95.25 221 LEU A C 1
ATOM 1719 O O . LEU A 1 221 ? -12.593 4.725 3.459 1.00 95.25 221 LEU A O 1
ATOM 1723 N N . THR A 1 222 ? -10.476 4.032 3.152 1.00 94.94 222 THR A N 1
ATOM 1724 C CA . THR A 1 222 ? -10.702 3.322 1.895 1.00 94.94 222 THR A CA 1
ATOM 1725 C C . THR A 1 222 ? -10.104 1.927 1.990 1.00 94.94 222 THR A C 1
ATOM 1727 O O . THR A 1 222 ? -8.898 1.798 2.192 1.00 94.94 222 THR A O 1
ATOM 1730 N N . PHE A 1 223 ? -10.922 0.892 1.825 1.00 94.44 223 PHE A N 1
ATOM 1731 C CA . PHE A 1 223 ? -10.487 -0.503 1.828 1.00 94.44 223 PHE A CA 1
ATOM 1732 C C . PHE A 1 223 ? -10.478 -1.080 0.418 1.00 94.44 223 PHE A C 1
ATOM 1734 O O . PHE A 1 223 ? -11.356 -0.787 -0.393 1.00 94.44 223 PHE A O 1
ATOM 1741 N N . VAL A 1 224 ? -9.498 -1.942 0.155 1.00 94.12 224 VAL A N 1
ATOM 1742 C CA . VAL A 1 224 ? -9.460 -2.820 -1.018 1.00 94.12 224 VAL A CA 1
ATOM 1743 C C . VAL A 1 224 ? -9.584 -4.240 -0.502 1.00 94.12 224 VAL A C 1
ATOM 1745 O O . VAL A 1 224 ? -8.657 -4.752 0.128 1.00 94.12 224 VAL A O 1
ATOM 1748 N N . GLY A 1 225 ? -10.736 -4.852 -0.741 1.00 93.56 225 GLY A N 1
ATOM 1749 C CA . GLY A 1 225 ? -11.088 -6.134 -0.152 1.00 93.56 225 GLY A CA 1
ATOM 1750 C C . GLY A 1 225 ? -12.152 -6.862 -0.952 1.00 93.56 225 GLY A C 1
ATOM 1751 O O . GLY A 1 225 ? -12.609 -6.400 -1.994 1.00 93.56 225 GLY A O 1
ATOM 1752 N N . GLU A 1 226 ? -12.518 -8.034 -0.469 1.00 92.94 226 GLU A N 1
ATOM 1753 C CA . GLU A 1 226 ? -13.486 -8.904 -1.114 1.00 92.94 226 GLU A CA 1
ATOM 1754 C C . GLU A 1 226 ? -14.868 -8.663 -0.499 1.00 92.94 226 GLU A C 1
ATOM 1756 O O . GLU A 1 226 ? -15.031 -8.767 0.715 1.00 92.94 226 GLU A O 1
ATOM 1761 N N . ALA A 1 227 ? -15.855 -8.305 -1.321 1.00 92.19 227 ALA A N 1
ATOM 1762 C CA . ALA A 1 227 ? -17.238 -8.148 -0.893 1.00 92.19 227 ALA A CA 1
ATOM 1763 C C . ALA A 1 227 ? -17.936 -9.509 -0.872 1.00 92.19 227 ALA A C 1
ATOM 1765 O O . ALA A 1 227 ? -17.996 -10.200 -1.894 1.00 92.19 227 ALA A O 1
ATOM 1766 N N . VAL A 1 228 ? -18.468 -9.876 0.293 1.00 89.88 228 VAL A N 1
ATOM 1767 C CA . VAL A 1 228 ? -19.095 -11.177 0.558 1.00 89.88 228 VAL A CA 1
ATOM 1768 C C . VAL A 1 228 ? -20.376 -10.977 1.365 1.00 89.88 228 VAL A C 1
ATOM 1770 O O . VAL A 1 228 ? -20.495 -10.023 2.136 1.00 89.88 228 VAL A O 1
ATOM 1773 N N . ARG A 1 229 ? -21.357 -11.866 1.175 1.00 87.88 229 ARG A N 1
ATOM 1774 C CA . ARG A 1 229 ? -22.529 -11.950 2.056 1.00 87.88 229 ARG A CA 1
ATOM 1775 C C . ARG A 1 229 ? -22.254 -12.934 3.182 1.00 87.88 229 ARG A C 1
ATOM 1777 O O . ARG A 1 229 ? -21.844 -14.065 2.931 1.00 87.88 229 ARG A O 1
ATOM 1784 N N . ASP A 1 230 ? -22.497 -12.504 4.411 1.00 83.38 230 ASP A N 1
ATOM 1785 C CA . ASP A 1 230 ? -22.468 -13.395 5.562 1.00 83.38 230 ASP A CA 1
ATOM 1786 C C . ASP A 1 230 ? -23.641 -14.395 5.524 1.00 83.38 230 ASP A C 1
ATOM 1788 O O . ASP A 1 230 ? -24.538 -14.331 4.678 1.00 83.38 230 ASP A O 1
ATOM 1792 N N . LYS A 1 231 ? -23.656 -15.334 6.477 1.00 83.25 231 LYS A N 1
ATOM 1793 C CA . LYS A 1 231 ? -24.733 -16.333 6.606 1.00 83.25 231 LYS A CA 1
ATOM 1794 C C . LYS A 1 231 ? -26.112 -15.714 6.880 1.00 83.25 231 LYS A C 1
ATOM 1796 O O . LYS A 1 231 ? -27.116 -16.387 6.677 1.00 83.25 231 LYS A O 1
ATOM 1801 N N . ALA A 1 232 ? -26.158 -14.473 7.359 1.00 82.94 232 ALA A N 1
ATOM 1802 C CA . ALA A 1 232 ? -27.380 -13.724 7.631 1.00 82.94 232 ALA A CA 1
ATOM 1803 C C . ALA A 1 232 ? -27.812 -12.843 6.437 1.00 82.94 232 ALA A C 1
ATOM 1805 O O . ALA A 1 232 ? -28.851 -12.192 6.503 1.00 82.94 232 ALA A O 1
ATOM 1806 N N . GLY A 1 233 ? -27.045 -12.833 5.341 1.00 81.88 233 GLY A N 1
ATOM 1807 C CA . GLY A 1 233 ? -27.302 -12.040 4.141 1.00 81.88 233 GLY A CA 1
ATOM 1808 C C . GLY A 1 233 ? -26.760 -10.605 4.184 1.00 81.88 233 GLY A C 1
ATOM 1809 O O . GLY A 1 233 ? -26.925 -9.879 3.195 1.00 81.88 233 GLY A O 1
ATOM 1810 N N . ASN A 1 234 ? -26.091 -10.193 5.268 1.00 87.00 234 ASN A N 1
ATOM 1811 C CA . ASN A 1 234 ? -25.456 -8.880 5.366 1.00 87.00 234 ASN A CA 1
ATOM 1812 C C . ASN A 1 234 ? -24.184 -8.843 4.529 1.00 87.00 234 ASN A C 1
ATOM 1814 O O . ASN A 1 234 ? -23.421 -9.805 4.462 1.00 87.00 234 ASN A O 1
ATOM 1818 N N . ILE A 1 235 ? -23.935 -7.694 3.916 1.00 89.31 235 ILE A N 1
ATOM 1819 C CA . ILE A 1 235 ? -22.749 -7.491 3.098 1.00 89.31 235 ILE A CA 1
ATOM 1820 C C . ILE A 1 235 ? -21.594 -7.055 3.994 1.00 89.31 235 ILE A C 1
ATOM 1822 O O . ILE A 1 235 ? -21.739 -6.153 4.821 1.00 89.31 235 ILE A O 1
ATOM 1826 N N . MET A 1 236 ? -20.439 -7.677 3.797 1.00 92.12 236 MET A N 1
ATOM 1827 C CA . MET A 1 236 ? -19.204 -7.368 4.500 1.00 92.12 236 MET A CA 1
ATOM 1828 C C . MET A 1 236 ? -18.014 -7.374 3.550 1.00 92.12 236 MET A C 1
ATOM 1830 O O . MET A 1 236 ? -18.032 -8.025 2.504 1.00 92.12 236 MET A O 1
ATOM 1834 N N . ILE A 1 237 ? -16.981 -6.631 3.929 1.00 93.88 237 ILE A N 1
ATOM 1835 C CA . ILE A 1 237 ? -15.686 -6.649 3.260 1.00 93.88 237 ILE A CA 1
ATOM 1836 C C . ILE A 1 237 ? -14.736 -7.505 4.079 1.00 93.88 237 ILE A C 1
ATOM 1838 O O . ILE A 1 237 ? -14.574 -7.278 5.276 1.00 93.88 237 ILE A O 1
ATOM 1842 N N . GLN A 1 238 ? -14.092 -8.464 3.429 1.00 92.81 238 GLN A N 1
ATOM 1843 C CA . GLN A 1 238 ? -13.129 -9.362 4.053 1.00 92.81 238 GLN A CA 1
ATOM 1844 C C . GLN A 1 238 ? -11.800 -9.381 3.295 1.00 92.81 238 GLN A C 1
ATOM 1846 O O . GLN A 1 238 ? -11.662 -8.837 2.191 1.00 92.81 238 GLN A O 1
ATOM 1851 N N . ARG A 1 239 ? -10.813 -10.050 3.892 1.00 91.81 239 ARG A N 1
ATOM 1852 C CA . ARG A 1 239 ? -9.526 -10.329 3.259 1.00 91.81 239 ARG A CA 1
ATOM 1853 C C . ARG A 1 239 ? -9.720 -11.158 1.973 1.00 91.81 239 ARG A C 1
ATOM 1855 O O . ARG A 1 239 ? -10.281 -12.249 2.055 1.00 91.81 239 ARG A O 1
ATOM 1862 N N . PRO A 1 240 ? -9.208 -10.700 0.815 1.00 88.19 240 PRO A N 1
ATOM 1863 C CA . PRO A 1 240 ? -9.217 -11.493 -0.412 1.00 88.19 240 PRO A CA 1
ATOM 1864 C C . PRO A 1 240 ? -8.321 -12.732 -0.299 1.00 88.19 240 PRO A C 1
ATOM 1866 O O . PRO A 1 240 ? -7.280 -12.691 0.356 1.00 88.19 240 PRO A O 1
ATOM 1869 N N . LYS A 1 241 ? -8.674 -13.816 -1.000 1.00 82.88 241 LYS A N 1
ATOM 1870 C CA . LYS A 1 241 ? -7.849 -15.041 -1.046 1.00 82.88 241 LYS A CA 1
ATOM 1871 C C . LYS A 1 241 ? -6.542 -14.852 -1.819 1.00 82.88 241 LYS A C 1
ATOM 1873 O O . LYS A 1 241 ? -5.490 -15.287 -1.363 1.00 82.88 241 LYS A O 1
ATOM 1878 N N . ASP A 1 242 ? -6.617 -14.170 -2.960 1.00 77.75 242 ASP A N 1
ATOM 1879 C CA . ASP A 1 242 ? -5.504 -14.064 -3.915 1.00 77.75 242 ASP A CA 1
ATOM 1880 C C . ASP A 1 242 ? -4.753 -12.726 -3.838 1.00 77.75 242 ASP A C 1
ATOM 1882 O O . ASP A 1 242 ? -3.750 -12.522 -4.525 1.00 77.75 242 ASP A O 1
ATOM 1886 N N . LEU A 1 243 ? -5.240 -11.781 -3.027 1.00 81.00 243 LEU A N 1
ATOM 1887 C CA . LEU A 1 243 ? -4.707 -10.424 -2.959 1.00 81.00 243 LEU A CA 1
ATOM 1888 C C . LEU A 1 243 ? -4.516 -9.965 -1.515 1.00 81.00 243 LEU A C 1
ATOM 1890 O O . LEU A 1 243 ? -5.293 -10.303 -0.626 1.00 81.00 243 LEU A O 1
ATOM 1894 N N . SER A 1 244 ? -3.512 -9.117 -1.298 1.00 86.25 244 SER A N 1
ATOM 1895 C CA . SER A 1 244 ? -3.351 -8.416 -0.028 1.00 86.25 244 SER A CA 1
ATOM 1896 C C . SER A 1 244 ? -4.578 -7.562 0.273 1.00 86.25 244 SER A C 1
ATOM 1898 O O . SER A 1 244 ? -5.032 -6.787 -0.568 1.00 86.25 244 SER A O 1
ATOM 1900 N N . PHE A 1 245 ? -5.074 -7.683 1.498 1.00 92.56 245 PHE A N 1
ATOM 1901 C CA . PHE A 1 245 ? -6.095 -6.801 2.034 1.00 92.56 245 PHE A CA 1
ATOM 1902 C C . PHE A 1 245 ? -5.461 -5.448 2.366 1.00 92.56 245 PHE A C 1
ATOM 1904 O O . PHE A 1 245 ? -4.474 -5.413 3.102 1.00 92.56 245 PHE A O 1
ATOM 1911 N N . LEU A 1 246 ? -5.964 -4.353 1.791 1.00 92.00 246 LEU A N 1
ATOM 1912 C CA . LEU A 1 246 ? -5.345 -3.025 1.914 1.00 92.00 246 LEU A CA 1
ATOM 1913 C C . LEU A 1 246 ? -6.306 -2.026 2.548 1.00 92.00 246 LEU A C 1
ATOM 1915 O O . LEU A 1 246 ? -7.506 -2.055 2.270 1.00 92.00 246 LEU A O 1
ATOM 1919 N N . VAL A 1 247 ? -5.752 -1.082 3.307 1.00 94.38 247 VAL A N 1
ATOM 1920 C CA . VAL A 1 247 ? -6.483 0.072 3.832 1.00 94.38 247 VAL A CA 1
ATOM 1921 C C . VAL A 1 247 ? -5.684 1.356 3.644 1.00 94.38 247 VAL A C 1
ATOM 1923 O O . VAL A 1 247 ? -4.462 1.381 3.770 1.00 94.38 247 VAL A O 1
ATOM 1926 N N . PHE A 1 248 ? -6.395 2.437 3.341 1.00 92.94 248 PHE A N 1
ATOM 1927 C CA . PHE A 1 248 ? -5.836 3.764 3.139 1.00 92.94 248 PHE A CA 1
ATOM 1928 C C . PHE A 1 248 ? -6.619 4.803 3.940 1.00 92.94 248 PHE A C 1
ATOM 1930 O O . PHE A 1 248 ? -7.846 4.737 4.033 1.00 92.94 248 PHE A O 1
ATOM 1937 N N . GLY A 1 249 ? -5.905 5.787 4.484 1.00 91.94 249 GLY A N 1
ATOM 1938 C CA . GLY A 1 249 ? -6.506 6.948 5.134 1.00 91.94 249 GLY A CA 1
ATOM 1939 C C . GLY A 1 249 ? -6.960 7.985 4.107 1.00 91.94 249 GLY A C 1
ATOM 1940 O O . GLY A 1 249 ? -6.212 8.344 3.198 1.00 91.94 249 GLY A O 1
ATOM 1941 N N . GLY A 1 250 ? -8.178 8.489 4.268 1.00 87.12 250 GLY A N 1
ATOM 1942 C CA . GLY A 1 250 ? -8.786 9.517 3.431 1.00 87.12 250 GLY A CA 1
ATOM 1943 C C . GLY A 1 250 ? -9.548 8.971 2.224 1.00 87.12 250 GLY A C 1
ATOM 1944 O O . GLY A 1 250 ? -9.254 7.898 1.688 1.00 87.12 250 GLY A O 1
ATOM 1945 N N . GLU A 1 251 ? -10.530 9.748 1.775 1.00 82.44 251 GLU A N 1
ATOM 1946 C CA . GLU A 1 251 ? -11.292 9.477 0.557 1.00 82.44 251 GLU A CA 1
ATOM 1947 C C . GLU A 1 251 ? -10.417 9.689 -0.691 1.00 82.44 251 GLU A C 1
ATOM 1949 O O . GLU A 1 251 ? -9.597 10.606 -0.755 1.00 82.44 251 GLU A O 1
ATOM 1954 N N . GLY A 1 252 ? -10.537 8.804 -1.684 1.00 84.12 252 GLY A N 1
ATOM 1955 C CA . GLY A 1 252 ? -9.777 8.900 -2.937 1.00 84.12 252 GLY A CA 1
ATOM 1956 C C . GLY A 1 252 ? -8.270 8.622 -2.817 1.00 84.12 252 GLY A C 1
ATOM 1957 O O . GLY A 1 252 ? -7.563 8.635 -3.827 1.00 84.12 252 GLY A O 1
ATOM 1958 N N . SER A 1 253 ? -7.773 8.308 -1.619 1.00 86.50 253 SER A N 1
ATOM 1959 C CA . SER A 1 253 ? -6.375 7.951 -1.340 1.00 86.50 253 SER A CA 1
ATOM 1960 C C . SER A 1 253 ? -5.886 6.779 -2.197 1.00 86.50 253 SER A C 1
ATOM 1962 O O . SER A 1 253 ? -4.809 6.855 -2.793 1.00 86.50 253 SER A O 1
ATOM 1964 N N . PHE A 1 254 ? -6.719 5.751 -2.378 1.00 89.44 254 PHE A N 1
ATOM 1965 C CA . PHE A 1 254 ? -6.443 4.645 -3.295 1.00 89.44 254 PHE A CA 1
ATOM 1966 C C . PHE A 1 254 ? -6.253 5.123 -4.743 1.00 89.44 254 PHE A C 1
ATOM 1968 O O . PHE A 1 254 ? -5.279 4.753 -5.399 1.00 89.44 254 PHE A O 1
ATOM 1975 N N . ASN A 1 255 ? -7.137 5.993 -5.244 1.00 90.81 255 ASN A N 1
ATOM 1976 C CA . ASN A 1 255 ? -7.031 6.523 -6.607 1.00 90.81 255 ASN A CA 1
ATOM 1977 C C . ASN A 1 255 ? -5.751 7.347 -6.788 1.00 90.81 255 ASN A C 1
ATOM 1979 O O . ASN A 1 255 ? -5.089 7.224 -7.819 1.00 90.81 255 ASN A O 1
ATOM 1983 N N . LYS A 1 256 ? -5.374 8.132 -5.771 1.00 89.56 256 LYS A N 1
ATOM 1984 C CA . LYS A 1 256 ? -4.120 8.893 -5.751 1.00 89.56 256 LYS A CA 1
ATOM 1985 C C . LYS A 1 256 ? -2.894 7.978 -5.752 1.00 89.56 256 LYS A C 1
ATOM 1987 O O . LYS A 1 256 ? -1.946 8.231 -6.488 1.00 89.56 256 LYS A O 1
ATOM 1992 N N . MET A 1 257 ? -2.914 6.889 -4.985 1.00 90.50 257 MET A N 1
ATOM 1993 C CA . MET A 1 257 ? -1.845 5.888 -5.013 1.00 90.50 257 MET A CA 1
ATOM 1994 C C . MET A 1 257 ? -1.750 5.222 -6.396 1.00 90.50 257 MET A C 1
ATOM 1996 O O . MET A 1 257 ? -0.656 5.085 -6.943 1.00 90.50 257 MET A O 1
ATOM 2000 N N . VAL A 1 258 ? -2.878 4.829 -6.997 1.00 90.75 258 VAL A N 1
ATOM 2001 C CA . VAL A 1 258 ? -2.897 4.216 -8.335 1.00 90.75 258 VAL A CA 1
ATOM 2002 C C . VAL A 1 258 ? -2.354 5.176 -9.394 1.00 90.75 258 VAL A C 1
ATOM 2004 O O . VAL A 1 258 ? -1.531 4.766 -10.215 1.00 90.75 258 VAL A O 1
ATOM 2007 N N . SER A 1 259 ? -2.766 6.447 -9.382 1.00 90.75 259 SER A N 1
ATOM 2008 C CA . SER A 1 259 ? -2.264 7.446 -10.332 1.00 90.75 259 SER A CA 1
ATOM 2009 C C . SER A 1 259 ? -0.776 7.731 -10.125 1.00 90.75 259 SER A C 1
ATOM 2011 O O . SER A 1 259 ? -0.030 7.770 -11.103 1.00 90.75 259 SER A O 1
ATOM 2013 N N . HIS A 1 260 ? -0.319 7.823 -8.873 1.00 89.81 260 HIS A N 1
ATOM 2014 C CA . HIS A 1 260 ? 1.097 7.987 -8.551 1.00 89.81 260 HIS A CA 1
ATOM 2015 C C . HIS A 1 260 ? 1.939 6.807 -9.056 1.00 89.81 260 HIS A C 1
ATOM 2017 O O . HIS A 1 260 ? 2.962 7.010 -9.704 1.00 89.81 260 HIS A O 1
ATOM 2023 N N . ARG A 1 261 ? 1.474 5.562 -8.873 1.00 87.75 261 ARG A N 1
ATOM 2024 C CA . ARG A 1 261 ? 2.151 4.376 -9.426 1.00 87.75 261 ARG A CA 1
ATOM 2025 C C . ARG A 1 261 ? 2.213 4.404 -10.955 1.00 87.75 261 ARG A C 1
ATOM 2027 O O . ARG A 1 261 ? 3.249 4.046 -11.513 1.00 87.75 261 ARG A O 1
ATOM 2034 N N . LYS A 1 262 ? 1.147 4.842 -11.641 1.00 90.94 262 LYS A N 1
ATOM 2035 C CA . LYS A 1 262 ? 1.157 5.005 -13.109 1.00 90.94 262 LYS A CA 1
ATOM 2036 C C . LYS A 1 262 ? 2.190 6.044 -13.550 1.00 90.94 262 LYS A C 1
ATOM 2038 O O . LYS A 1 262 ? 2.979 5.750 -14.442 1.00 90.94 262 LYS A O 1
ATOM 2043 N N . ALA A 1 263 ? 2.235 7.198 -12.886 1.00 87.31 263 ALA A N 1
ATOM 2044 C CA . ALA A 1 263 ? 3.218 8.241 -13.171 1.00 87.31 263 ALA A CA 1
ATOM 2045 C C . ALA A 1 263 ? 4.659 7.749 -12.941 1.00 87.31 263 ALA A C 1
ATOM 2047 O O . ALA A 1 263 ? 5.508 7.893 -13.817 1.00 87.31 263 ALA A O 1
ATOM 2048 N N . ASN A 1 264 ? 4.928 7.081 -11.814 1.00 83.44 264 ASN A N 1
ATOM 2049 C CA . ASN A 1 264 ? 6.256 6.529 -11.521 1.00 83.44 264 ASN A CA 1
ATOM 2050 C C . ASN A 1 264 ? 6.680 5.493 -12.569 1.00 83.44 264 ASN A C 1
ATOM 2052 O O . ASN A 1 264 ? 7.818 5.506 -13.035 1.00 83.44 264 ASN A O 1
ATOM 2056 N N . ALA A 1 265 ? 5.761 4.624 -12.995 1.00 88.50 265 ALA A N 1
ATOM 2057 C CA . ALA A 1 265 ? 6.028 3.667 -14.061 1.00 88.50 265 ALA A CA 1
ATOM 2058 C C . ALA A 1 265 ? 6.418 4.347 -15.382 1.00 88.50 265 ALA A C 1
ATOM 2060 O O . ALA A 1 265 ? 7.335 3.893 -16.067 1.00 88.50 265 ALA A O 1
ATOM 2061 N N . GLU A 1 266 ? 5.742 5.438 -15.742 1.00 89.19 266 GLU A N 1
ATOM 2062 C CA . GLU A 1 266 ? 6.068 6.216 -16.939 1.00 89.19 266 GLU A CA 1
ATOM 2063 C C . GLU A 1 266 ? 7.442 6.873 -16.840 1.00 89.19 266 GLU A C 1
ATOM 2065 O O . GLU A 1 266 ? 8.190 6.833 -17.816 1.00 89.19 266 GLU A O 1
ATOM 2070 N N . ILE A 1 267 ? 7.816 7.375 -15.660 1.00 84.25 267 ILE A N 1
ATOM 2071 C CA . ILE A 1 267 ? 9.152 7.917 -15.392 1.00 84.25 26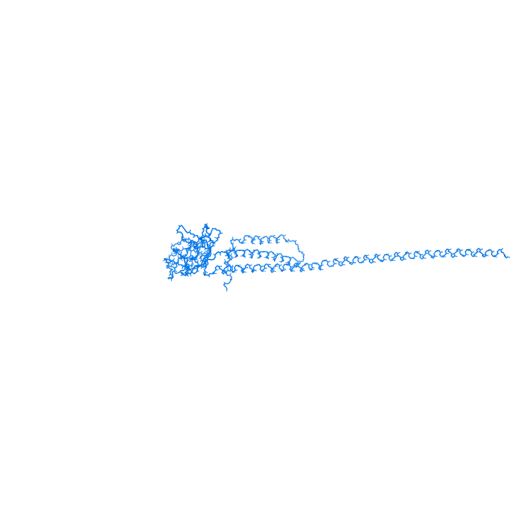7 ILE A CA 1
ATOM 2072 C C . ILE A 1 267 ? 10.229 6.841 -15.609 1.00 84.25 267 ILE A C 1
ATOM 2074 O O . ILE A 1 267 ? 11.199 7.085 -16.326 1.00 84.25 267 ILE A O 1
ATOM 2078 N N . TYR A 1 268 ? 10.053 5.628 -15.075 1.00 80.75 268 TYR A N 1
ATOM 2079 C CA . TYR A 1 268 ? 11.008 4.528 -15.283 1.00 80.75 268 TYR A CA 1
ATOM 2080 C C . TYR A 1 268 ? 11.136 4.118 -16.754 1.00 80.75 268 TYR A C 1
ATOM 2082 O O . TYR A 1 268 ? 12.244 3.952 -17.271 1.00 80.75 268 TYR A O 1
ATOM 2090 N N . ILE A 1 269 ? 10.007 3.997 -17.458 1.00 87.44 269 ILE A N 1
ATOM 2091 C CA . ILE A 1 269 ? 10.004 3.685 -18.893 1.00 87.44 269 ILE A CA 1
ATOM 2092 C C . ILE A 1 269 ? 10.678 4.815 -19.686 1.00 87.44 269 ILE A C 1
ATOM 2094 O O . ILE A 1 269 ? 11.394 4.547 -20.651 1.00 87.44 269 ILE A O 1
ATOM 2098 N N . PHE A 1 270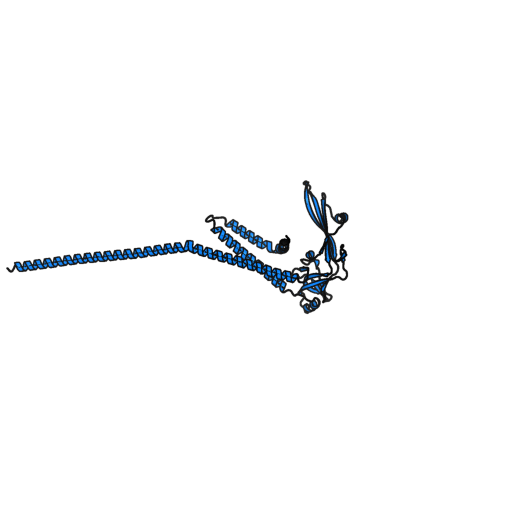 ? 10.473 6.072 -19.292 1.00 83.19 270 PHE A N 1
ATOM 2099 C CA . PHE A 1 270 ? 11.117 7.224 -19.911 1.00 83.19 270 PHE A CA 1
ATOM 2100 C C . PHE A 1 270 ? 12.638 7.197 -19.715 1.00 83.19 270 PHE A C 1
ATOM 2102 O O . PHE A 1 270 ? 13.366 7.283 -20.702 1.00 83.19 270 PHE A O 1
ATOM 2109 N N . PHE A 1 271 ? 13.125 6.983 -18.487 1.00 80.56 271 PHE A N 1
ATOM 2110 C CA . PHE A 1 271 ? 14.561 6.840 -18.219 1.00 80.56 271 PHE A CA 1
ATOM 2111 C C . PHE A 1 271 ? 15.187 5.705 -19.025 1.00 80.56 271 PHE A C 1
ATOM 2113 O O . PHE A 1 271 ? 16.246 5.889 -19.618 1.00 80.56 271 PHE A O 1
ATOM 2120 N N . SER A 1 272 ? 14.502 4.564 -19.131 1.00 83.88 272 SER A N 1
ATOM 2121 C CA . SER A 1 272 ? 14.960 3.460 -19.973 1.00 83.88 272 SER A CA 1
ATOM 2122 C C . SER A 1 272 ? 15.142 3.874 -21.438 1.00 83.88 272 SER A C 1
ATOM 2124 O O . SER A 1 272 ? 16.178 3.580 -22.036 1.00 83.88 272 SER A O 1
ATOM 2126 N N . LYS A 1 273 ? 14.182 4.615 -22.010 1.00 85.06 273 LYS A N 1
ATOM 2127 C CA . LYS A 1 273 ? 14.292 5.131 -23.384 1.00 85.06 273 LYS A CA 1
ATOM 2128 C C . LYS A 1 273 ? 15.484 6.072 -23.541 1.00 85.06 273 LYS A C 1
ATOM 2130 O O . LYS A 1 273 ? 16.206 5.949 -24.524 1.00 85.06 273 LYS A O 1
ATOM 2135 N N . VAL A 1 274 ? 15.705 6.973 -22.580 1.00 82.75 274 VAL A N 1
ATOM 2136 C CA . VAL A 1 274 ? 16.844 7.908 -22.589 1.00 82.75 274 VAL A CA 1
ATOM 2137 C C . VAL A 1 274 ? 18.178 7.160 -22.503 1.00 82.75 274 VAL A C 1
ATOM 2139 O O . VAL A 1 274 ? 19.091 7.431 -23.277 1.00 82.75 274 VAL A O 1
ATOM 2142 N N . CYS A 1 275 ? 18.306 6.174 -21.614 1.00 79.75 275 CYS A N 1
ATOM 2143 C CA . CYS A 1 275 ? 19.514 5.351 -21.542 1.00 79.75 275 CYS A CA 1
ATOM 2144 C C . CYS A 1 275 ? 19.736 4.568 -22.847 1.00 79.75 275 CYS A C 1
ATOM 2146 O O . CYS A 1 275 ? 20.853 4.535 -23.361 1.00 79.75 275 CYS A O 1
ATOM 2148 N N . GLY A 1 276 ? 18.673 3.999 -23.425 1.00 80.94 276 GLY A N 1
ATOM 2149 C CA . GLY A 1 276 ? 18.733 3.294 -24.705 1.00 80.94 276 GLY A CA 1
ATOM 2150 C C . GLY A 1 276 ? 19.199 4.182 -25.863 1.00 80.94 276 GLY A C 1
ATOM 2151 O O . GLY A 1 276 ? 20.054 3.765 -26.644 1.00 80.94 276 GLY A O 1
ATOM 2152 N N . THR A 1 277 ? 18.709 5.424 -25.963 1.00 80.56 277 THR A N 1
ATOM 2153 C CA . THR A 1 277 ? 19.154 6.361 -27.012 1.00 80.56 277 THR A CA 1
ATOM 2154 C C . THR A 1 277 ? 20.616 6.765 -26.842 1.00 80.56 277 THR A C 1
ATOM 2156 O O . THR A 1 277 ? 21.332 6.848 -27.841 1.00 80.56 277 THR A O 1
ATOM 2159 N N . ILE A 1 278 ? 21.091 6.949 -25.604 1.00 82.38 278 ILE A N 1
ATOM 2160 C CA . ILE A 1 278 ? 22.509 7.225 -25.318 1.00 82.38 278 ILE A CA 1
ATOM 2161 C C . ILE A 1 278 ? 23.393 6.058 -25.776 1.00 82.38 278 ILE A C 1
ATOM 2163 O O . ILE A 1 278 ? 24.402 6.290 -26.441 1.00 82.38 278 ILE A O 1
ATOM 2167 N N . VAL A 1 279 ? 23.007 4.810 -25.485 1.00 83.88 279 VAL A N 1
ATOM 2168 C CA . VAL A 1 279 ? 23.757 3.614 -25.915 1.00 83.88 279 VAL A CA 1
ATOM 2169 C C . VAL A 1 279 ? 23.837 3.531 -27.443 1.00 83.88 279 VAL A C 1
ATOM 2171 O O . VAL A 1 279 ? 24.918 3.304 -27.988 1.00 83.88 279 VAL A O 1
ATOM 2174 N N . VAL A 1 280 ? 22.730 3.782 -28.152 1.00 84.44 280 VAL A N 1
ATOM 2175 C CA . VAL A 1 280 ? 22.716 3.812 -29.626 1.00 84.44 280 VAL A CA 1
ATOM 2176 C C . VAL A 1 280 ? 23.620 4.923 -30.167 1.00 84.44 280 VAL A C 1
ATOM 2178 O O . VAL A 1 280 ? 24.399 4.684 -31.090 1.00 84.44 280 VAL A O 1
ATOM 2181 N N . ALA A 1 281 ? 23.577 6.122 -29.580 1.00 81.31 281 ALA A N 1
ATOM 2182 C CA . ALA A 1 281 ? 24.442 7.228 -29.983 1.00 81.31 281 ALA A CA 1
ATOM 2183 C C . ALA A 1 281 ? 25.931 6.902 -29.769 1.00 81.31 281 ALA A C 1
ATOM 2185 O O . ALA A 1 281 ? 26.745 7.152 -30.659 1.00 81.31 281 ALA A O 1
ATOM 2186 N N . MET A 1 282 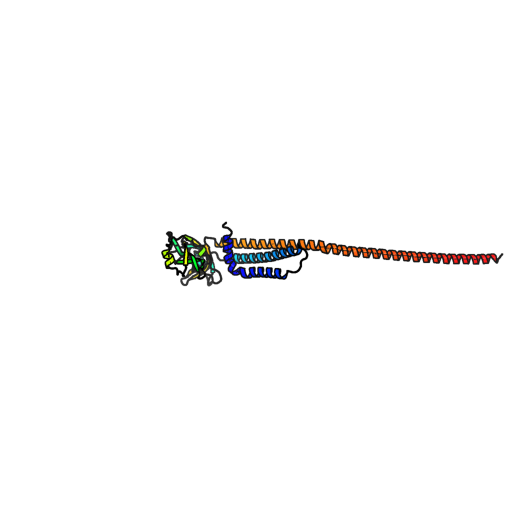? 26.287 6.291 -28.631 1.00 81.19 282 MET A N 1
ATOM 2187 C CA . MET A 1 282 ? 27.649 5.810 -28.371 1.00 81.19 282 MET A CA 1
ATOM 2188 C C . MET A 1 282 ? 28.087 4.775 -29.410 1.00 81.19 282 MET A C 1
ATOM 2190 O O . MET A 1 282 ? 29.187 4.892 -29.947 1.00 81.19 282 MET A O 1
ATOM 2194 N N . ALA A 1 283 ? 27.224 3.814 -29.751 1.00 81.94 283 ALA A N 1
ATOM 2195 C CA . ALA A 1 283 ? 27.516 2.804 -30.766 1.00 81.94 283 ALA A CA 1
ATOM 2196 C C . ALA A 1 283 ? 27.750 3.422 -32.155 1.00 81.94 283 ALA A C 1
ATOM 2198 O O . ALA A 1 283 ? 28.695 3.037 -32.842 1.00 81.94 283 ALA A O 1
ATOM 2199 N N . ILE A 1 284 ? 26.949 4.420 -32.553 1.00 82.44 284 ILE A N 1
ATOM 2200 C CA . ILE A 1 284 ? 27.126 5.143 -33.823 1.00 82.44 284 ILE A CA 1
ATOM 2201 C C . ILE A 1 284 ? 28.445 5.918 -33.825 1.00 82.44 284 ILE A C 1
ATOM 2203 O O . ILE A 1 284 ? 29.234 5.776 -34.758 1.00 82.44 284 ILE A O 1
ATOM 2207 N N . MET A 1 285 ? 28.710 6.720 -32.788 1.00 78.31 285 MET A N 1
ATOM 2208 C CA . MET A 1 285 ? 29.953 7.496 -32.688 1.00 78.31 285 MET A CA 1
ATOM 2209 C C . MET A 1 285 ? 31.180 6.586 -32.735 1.00 78.31 285 MET A C 1
ATOM 2211 O O . MET A 1 285 ? 32.143 6.872 -33.450 1.00 78.31 285 MET A O 1
ATOM 2215 N N . TYR A 1 286 ? 31.124 5.464 -32.019 1.00 79.56 286 TYR A N 1
ATOM 2216 C CA . TYR A 1 286 ? 32.199 4.489 -31.995 1.00 79.56 286 TYR A CA 1
ATOM 2217 C C . TYR A 1 286 ? 32.366 3.779 -33.340 1.00 79.56 286 TYR A C 1
ATOM 2219 O O . TYR A 1 286 ? 33.485 3.673 -33.837 1.00 79.56 286 TYR A O 1
ATOM 2227 N N . GLY A 1 287 ? 31.267 3.362 -33.974 1.00 76.69 287 GLY A N 1
ATOM 2228 C CA . GLY A 1 287 ? 31.281 2.770 -35.310 1.00 76.69 287 GLY A CA 1
ATOM 2229 C C . GLY A 1 287 ? 31.897 3.712 -36.347 1.00 76.69 287 GLY A C 1
ATOM 2230 O O . GLY A 1 287 ? 32.784 3.312 -37.097 1.00 76.69 287 GLY A O 1
ATOM 2231 N N . VAL A 1 288 ? 31.516 4.993 -36.335 1.00 81.12 288 VAL A N 1
ATOM 2232 C CA . VAL A 1 288 ? 32.098 6.019 -37.217 1.00 81.12 288 VAL A CA 1
ATOM 2233 C C . VAL A 1 288 ? 33.589 6.218 -36.935 1.00 81.12 288 VAL A C 1
ATOM 2235 O O . VAL A 1 288 ? 34.384 6.296 -37.874 1.00 81.12 288 VAL A O 1
ATOM 2238 N N . HIS A 1 289 ? 33.994 6.284 -35.664 1.00 75.50 289 HIS A N 1
ATOM 2239 C CA . HIS A 1 289 ? 35.403 6.419 -35.294 1.00 75.50 289 HIS A CA 1
ATOM 2240 C C . HIS A 1 289 ? 36.229 5.198 -35.727 1.00 75.50 289 HIS A C 1
ATOM 2242 O O . HIS A 1 289 ? 37.317 5.355 -36.281 1.00 75.50 289 HIS A O 1
ATOM 2248 N N . PHE A 1 290 ? 35.697 3.988 -35.548 1.00 75.25 290 PHE A N 1
ATOM 2249 C CA . PHE A 1 290 ? 36.331 2.744 -35.976 1.00 75.25 290 PHE A CA 1
ATOM 2250 C C . PHE A 1 290 ? 36.528 2.701 -37.496 1.00 75.25 290 PHE A C 1
ATOM 2252 O O . PHE A 1 290 ? 37.640 2.460 -37.968 1.00 75.25 290 PHE A O 1
ATOM 2259 N N . VAL A 1 291 ? 35.484 3.028 -38.269 1.00 76.25 291 VAL A N 1
ATOM 2260 C CA . VAL A 1 291 ? 35.562 3.112 -39.736 1.00 76.25 291 VAL A CA 1
ATOM 2261 C C . VAL A 1 291 ? 36.624 4.128 -40.163 1.00 76.25 291 VAL A C 1
ATOM 2263 O O . VAL A 1 291 ? 37.470 3.822 -41.003 1.00 76.25 291 VAL A O 1
ATOM 2266 N N . ARG A 1 292 ? 36.635 5.321 -39.555 1.00 76.44 292 ARG A N 1
ATOM 2267 C CA . ARG A 1 292 ? 37.610 6.369 -39.891 1.00 76.44 292 ARG A CA 1
ATOM 2268 C C . ARG A 1 292 ? 39.048 5.990 -39.552 1.00 76.44 292 ARG A C 1
ATOM 2270 O O . ARG A 1 292 ? 39.941 6.302 -40.332 1.00 76.44 292 ARG A O 1
ATOM 2277 N N . LYS A 1 293 ? 39.276 5.358 -38.400 1.00 76.81 293 LYS A N 1
ATOM 2278 C CA . LYS A 1 293 ? 40.623 5.050 -37.906 1.00 76.81 293 LYS A CA 1
ATOM 2279 C C . LYS A 1 293 ? 41.224 3.807 -38.557 1.00 76.81 293 LYS A C 1
ATOM 2281 O O . LYS A 1 293 ? 42.426 3.786 -38.786 1.00 76.81 293 LYS A O 1
ATOM 2286 N N . PHE A 1 294 ? 40.418 2.787 -38.843 1.00 71.50 294 PHE A N 1
ATOM 2287 C CA . PHE A 1 294 ? 40.928 1.489 -39.295 1.00 71.50 294 PHE A CA 1
ATOM 2288 C C . PHE A 1 294 ? 40.570 1.155 -40.740 1.00 71.50 294 PHE A C 1
ATOM 2290 O O . PHE A 1 294 ? 41.427 0.670 -41.474 1.00 71.50 294 PHE A O 1
ATOM 2297 N N . LEU A 1 295 ? 39.339 1.430 -41.180 1.00 67.19 295 LEU A N 1
ATOM 2298 C CA . LEU A 1 295 ? 38.898 1.023 -42.519 1.00 67.19 295 LEU A CA 1
ATOM 2299 C C . LEU A 1 295 ? 39.361 1.999 -43.607 1.00 67.19 295 LEU A C 1
ATOM 2301 O O . LEU A 1 295 ? 39.883 1.556 -44.628 1.00 67.19 295 LEU A O 1
ATOM 2305 N N . LEU A 1 296 ? 39.253 3.313 -43.378 1.00 70.00 296 LEU A N 1
ATOM 2306 C CA . LEU A 1 296 ? 39.654 4.310 -44.382 1.00 70.00 296 LEU A CA 1
ATOM 2307 C C . LEU A 1 296 ? 41.154 4.271 -44.739 1.00 70.00 296 LEU A C 1
ATOM 2309 O O . LEU A 1 296 ? 41.458 4.311 -45.933 1.00 70.00 296 LEU A O 1
ATOM 2313 N N . PRO A 1 297 ? 42.104 4.164 -43.785 1.00 67.25 297 PRO A N 1
ATOM 2314 C CA . PRO A 1 297 ? 43.526 4.098 -44.127 1.00 67.25 297 PRO A CA 1
ATOM 2315 C C . PRO A 1 297 ? 43.873 2.808 -44.869 1.00 67.25 297 PRO A C 1
ATOM 2317 O O . PRO A 1 297 ? 44.623 2.839 -45.841 1.00 67.25 297 PRO A O 1
ATOM 2320 N N . PHE A 1 298 ? 43.272 1.687 -44.465 1.00 63.09 298 PHE A N 1
ATOM 2321 C CA . PHE A 1 298 ? 43.499 0.390 -45.094 1.00 63.09 298 PHE A CA 1
ATOM 2322 C C . PHE A 1 298 ? 43.017 0.363 -46.551 1.00 63.09 298 PHE A C 1
ATOM 2324 O O . PHE A 1 298 ? 43.705 -0.141 -47.442 1.00 63.09 298 PHE A O 1
ATOM 2331 N N . GLU A 1 299 ? 41.851 0.952 -46.819 1.00 67.25 299 GLU A N 1
ATOM 2332 C CA . GLU A 1 299 ? 41.303 1.050 -48.170 1.00 67.25 299 GLU A CA 1
ATOM 2333 C C . GLU A 1 299 ? 42.115 2.008 -49.058 1.00 67.25 299 GLU A C 1
ATOM 2335 O O . GLU A 1 299 ? 42.351 1.720 -50.235 1.00 67.25 299 GLU A O 1
ATOM 2340 N N . TRP A 1 300 ? 42.629 3.103 -48.487 1.00 60.50 300 TRP A N 1
ATOM 2341 C CA . TRP A 1 300 ? 43.566 4.004 -49.164 1.00 60.50 300 TRP A CA 1
ATOM 2342 C C . TRP A 1 300 ? 44.891 3.323 -49.524 1.00 60.50 300 TRP A C 1
ATOM 2344 O O . TRP A 1 300 ? 45.354 3.465 -50.658 1.00 60.50 300 TRP A O 1
ATOM 2354 N N . GLU A 1 301 ? 45.489 2.567 -48.601 1.00 71.44 301 GLU A N 1
ATOM 2355 C CA . GLU A 1 301 ? 46.743 1.834 -48.826 1.00 71.44 301 GLU A CA 1
ATOM 2356 C C . GLU A 1 301 ? 46.570 0.799 -49.950 1.00 71.44 301 GLU A C 1
ATOM 2358 O O . GLU A 1 301 ? 47.322 0.786 -50.929 1.00 71.44 301 GLU A O 1
ATOM 2363 N N . LYS A 1 302 ? 45.489 0.010 -49.883 1.00 71.81 302 LYS A N 1
ATOM 2364 C CA . LYS A 1 302 ? 45.138 -0.983 -50.906 1.00 71.81 302 LYS A CA 1
ATOM 2365 C C . LYS A 1 302 ? 44.935 -0.343 -52.282 1.00 71.81 302 LYS A C 1
ATOM 2367 O O . LYS A 1 302 ? 45.456 -0.843 -53.281 1.00 71.81 302 LYS A O 1
ATOM 2372 N N . ASN A 1 303 ? 44.213 0.776 -52.353 1.00 71.06 303 ASN A N 1
ATOM 2373 C CA . ASN A 1 303 ? 43.988 1.490 -53.612 1.00 71.06 303 ASN A CA 1
ATOM 2374 C C . ASN A 1 303 ? 45.277 2.112 -54.172 1.00 71.06 303 ASN A C 1
ATOM 2376 O O . ASN A 1 303 ? 45.485 2.114 -55.389 1.00 71.06 303 ASN A O 1
ATOM 2380 N N . LYS A 1 304 ? 46.182 2.588 -53.310 1.00 72.31 304 LYS A N 1
ATOM 2381 C CA . LYS A 1 304 ? 47.495 3.113 -53.710 1.00 72.31 304 LYS A CA 1
ATOM 2382 C C . LYS A 1 304 ? 48.380 2.024 -54.318 1.00 72.31 304 LYS A C 1
ATOM 2384 O O . LYS A 1 304 ? 49.028 2.269 -55.338 1.00 72.31 304 LYS A O 1
ATOM 2389 N N . ASP A 1 305 ? 48.371 0.823 -53.752 1.00 76.00 305 ASP A N 1
ATOM 2390 C CA . ASP A 1 305 ? 49.136 -0.313 -54.273 1.00 76.00 305 ASP A CA 1
ATOM 2391 C C . ASP A 1 305 ? 48.588 -0.835 -55.602 1.00 76.00 305 ASP A C 1
ATOM 2393 O O . ASP A 1 305 ? 49.359 -1.113 -56.528 1.00 76.00 305 ASP A O 1
ATOM 2397 N N . LEU A 1 306 ? 47.261 -0.891 -55.748 1.00 72.50 306 LEU A N 1
ATOM 2398 C CA . LEU A 1 306 ? 46.619 -1.208 -57.027 1.00 72.50 306 LEU A CA 1
ATOM 2399 C C . LEU A 1 306 ? 46.998 -0.187 -58.108 1.00 72.50 306 LEU A C 1
ATOM 2401 O O . LEU A 1 306 ? 47.364 -0.574 -59.223 1.00 72.50 306 LEU A O 1
ATOM 2405 N N . ARG A 1 307 ? 47.003 1.108 -57.766 1.00 74.12 307 ARG A N 1
ATOM 2406 C CA . ARG A 1 307 ? 47.402 2.179 -58.685 1.00 74.12 307 ARG A CA 1
ATOM 2407 C C . ARG A 1 307 ? 48.870 2.051 -59.106 1.00 74.12 307 ARG A C 1
ATOM 2409 O O . ARG A 1 307 ? 49.142 2.014 -60.306 1.00 74.12 307 ARG A O 1
ATOM 2416 N N . LYS A 1 308 ? 49.800 1.842 -58.166 1.00 78.44 308 LYS A N 1
ATOM 2417 C CA . LYS A 1 308 ? 51.226 1.597 -58.473 1.00 78.44 308 LYS A CA 1
ATOM 2418 C C . LYS A 1 308 ? 51.437 0.371 -59.367 1.00 78.44 308 LYS A C 1
ATOM 2420 O O . LYS A 1 308 ? 52.254 0.405 -60.289 1.00 78.44 308 LYS A O 1
ATOM 2425 N N . ARG A 1 309 ? 50.709 -0.724 -59.118 1.00 75.50 309 ARG A N 1
ATOM 2426 C CA . ARG A 1 309 ? 50.805 -1.950 -59.928 1.00 75.50 309 ARG A CA 1
ATOM 2427 C C . ARG A 1 309 ? 50.291 -1.716 -61.353 1.00 75.50 309 ARG A C 1
ATOM 2429 O O . ARG A 1 309 ? 50.907 -2.199 -62.305 1.00 75.50 309 ARG A O 1
ATOM 2436 N N . SER A 1 310 ? 49.226 -0.930 -61.513 1.00 75.81 310 SER A N 1
ATOM 2437 C CA . SER A 1 310 ? 48.714 -0.545 -62.834 1.00 75.81 310 SER A CA 1
ATOM 2438 C C . SER A 1 310 ? 49.709 0.326 -63.618 1.00 75.81 310 SER A C 1
ATOM 2440 O O . SER A 1 310 ? 50.016 0.017 -64.770 1.00 75.81 310 SER A O 1
ATOM 2442 N N . GLU A 1 311 ? 50.315 1.332 -62.978 1.00 79.50 311 GLU A N 1
ATOM 2443 C CA . GLU A 1 311 ? 51.301 2.229 -63.596 1.00 79.50 311 GLU A CA 1
ATOM 2444 C C . GLU A 1 311 ? 52.573 1.480 -64.020 1.00 79.50 311 GLU A C 1
ATOM 2446 O O . GLU A 1 311 ? 53.077 1.680 -65.129 1.00 79.50 311 GLU A O 1
ATOM 2451 N N . LYS A 1 312 ? 53.051 0.541 -63.191 1.00 79.56 312 LYS A N 1
ATOM 2452 C CA . LYS A 1 312 ? 54.186 -0.329 -63.535 1.00 79.56 312 LYS A CA 1
ATOM 2453 C C . LYS A 1 312 ? 53.888 -1.203 -64.755 1.00 79.56 312 LYS A C 1
ATOM 2455 O O . LYS A 1 312 ? 54.705 -1.278 -65.668 1.00 79.56 312 LYS A O 1
ATOM 2460 N N . THR A 1 313 ? 52.695 -1.794 -64.816 1.00 77.56 313 THR A N 1
ATOM 2461 C CA . THR A 1 313 ? 52.274 -2.643 -65.945 1.00 77.56 313 THR A CA 1
ATOM 2462 C C . THR A 1 313 ? 52.213 -1.848 -67.255 1.00 77.56 313 THR A C 1
ATOM 2464 O O . THR A 1 313 ? 52.657 -2.322 -68.305 1.00 77.56 313 THR A O 1
ATOM 2467 N N . ILE A 1 314 ? 51.725 -0.604 -67.198 1.00 78.38 314 ILE A N 1
ATOM 2468 C CA . ILE A 1 314 ? 51.697 0.307 -68.348 1.00 78.38 314 ILE A CA 1
ATOM 2469 C C . ILE A 1 314 ? 53.126 0.653 -68.794 1.00 78.38 314 ILE A C 1
ATOM 2471 O O . ILE A 1 314 ? 53.433 0.534 -69.984 1.00 78.38 314 ILE A O 1
ATOM 2475 N N . SER A 1 315 ? 54.018 0.998 -67.861 1.00 78.31 315 SER A N 1
ATOM 2476 C CA . SER A 1 315 ? 55.428 1.303 -68.150 1.00 78.31 315 SER A CA 1
ATOM 2477 C C . SER A 1 315 ? 56.167 0.127 -68.804 1.00 78.31 315 SER A C 1
ATOM 2479 O O . SER A 1 315 ? 56.795 0.288 -69.857 1.00 78.31 315 SER A O 1
ATOM 2481 N N . ASP A 1 316 ? 56.012 -1.084 -68.260 1.00 77.88 316 ASP A N 1
ATOM 2482 C CA . ASP A 1 316 ? 56.641 -2.298 -68.791 1.00 77.88 316 ASP A CA 1
ATOM 2483 C C . ASP A 1 316 ? 56.138 -2.611 -70.211 1.00 77.88 316 ASP A C 1
ATOM 2485 O O . ASP A 1 316 ? 56.921 -2.925 -71.118 1.00 77.88 316 ASP A O 1
ATOM 2489 N N . SER A 1 317 ? 54.836 -2.437 -70.461 1.00 75.81 317 SER A N 1
ATOM 2490 C CA . SER A 1 317 ? 54.255 -2.616 -71.796 1.00 75.81 317 SER A CA 1
ATOM 2491 C C . SER A 1 317 ? 54.807 -1.603 -72.816 1.00 75.81 317 SER A C 1
ATOM 2493 O O . SER A 1 317 ? 55.147 -1.975 -73.950 1.00 75.81 317 SER A O 1
ATOM 2495 N N . ALA A 1 318 ? 54.991 -0.341 -72.410 1.00 75.88 318 ALA A N 1
ATOM 2496 C CA . ALA A 1 318 ? 55.567 0.715 -73.237 1.00 75.88 318 ALA A CA 1
ATOM 2497 C C . ALA A 1 318 ? 57.053 0.447 -73.544 1.00 75.88 318 ALA A C 1
ATOM 2499 O O . ALA A 1 318 ? 57.495 0.581 -74.696 1.00 75.88 318 ALA A O 1
ATOM 2500 N N . ALA A 1 319 ? 57.816 -0.027 -72.555 1.00 75.56 319 ALA A N 1
ATOM 2501 C CA . ALA A 1 319 ? 59.209 -0.430 -72.722 1.00 75.56 319 ALA A CA 1
ATOM 2502 C C . ALA A 1 319 ? 59.347 -1.584 -73.734 1.00 75.56 319 ALA A C 1
ATOM 2504 O O . ALA A 1 319 ? 60.161 -1.504 -74.666 1.00 75.56 319 ALA A O 1
ATOM 2505 N N . VAL A 1 320 ? 58.490 -2.607 -73.643 1.00 78.12 320 VAL A N 1
ATOM 2506 C CA . VAL A 1 320 ? 58.454 -3.740 -74.585 1.00 78.12 320 VAL A CA 1
ATOM 2507 C C . VAL A 1 320 ? 58.106 -3.285 -76.007 1.00 78.12 320 VAL A C 1
ATOM 2509 O O . VAL A 1 320 ? 58.745 -3.717 -76.978 1.00 78.12 320 VAL A O 1
ATOM 2512 N N . GLN A 1 321 ? 57.139 -2.378 -76.169 1.00 75.44 321 GLN A N 1
ATOM 2513 C CA . GLN A 1 321 ? 56.803 -1.821 -77.483 1.00 75.44 321 GLN A CA 1
ATOM 2514 C C . GLN A 1 321 ? 57.963 -1.015 -78.086 1.00 75.44 321 GLN A C 1
ATOM 2516 O O . GLN A 1 321 ? 58.254 -1.144 -79.285 1.00 75.44 321 GLN A O 1
ATOM 2521 N N . SER A 1 322 ? 58.673 -0.230 -77.271 1.00 71.81 322 SER A N 1
ATOM 2522 C CA . SER A 1 322 ? 59.838 0.543 -77.712 1.00 71.81 322 SER A CA 1
ATOM 2523 C C . SER A 1 322 ? 60.980 -0.369 -78.195 1.00 71.81 322 SER A C 1
ATOM 2525 O O . SER A 1 322 ? 61.561 -0.136 -79.265 1.00 71.81 322 SER A O 1
ATOM 2527 N N . MET A 1 323 ? 61.240 -1.481 -77.492 1.00 76.69 323 MET A N 1
ATOM 2528 C CA . MET A 1 323 ? 62.218 -2.493 -77.902 1.00 76.69 323 MET A CA 1
ATOM 2529 C C . MET A 1 323 ? 61.813 -3.185 -79.203 1.00 76.69 323 MET A C 1
ATOM 2531 O O . MET A 1 323 ? 62.652 -3.353 -80.098 1.00 76.69 323 MET A O 1
ATOM 2535 N N . LYS A 1 324 ? 60.531 -3.547 -79.364 1.00 77.31 324 LYS A N 1
ATOM 2536 C CA . LYS A 1 324 ? 60.014 -4.120 -80.619 1.00 77.31 324 LYS A CA 1
ATOM 2537 C C . LYS A 1 324 ? 60.207 -3.147 -81.789 1.00 77.31 324 LYS A C 1
ATOM 2539 O O . LYS A 1 324 ? 60.705 -3.558 -82.844 1.00 77.31 324 LYS A O 1
ATOM 2544 N N . LYS A 1 325 ? 59.917 -1.851 -81.604 1.00 74.38 325 LYS A N 1
ATOM 2545 C CA . LYS A 1 325 ? 60.165 -0.803 -82.616 1.00 74.38 325 LYS A CA 1
ATOM 2546 C C . LYS A 1 325 ? 61.657 -0.680 -82.958 1.00 74.38 325 LYS A C 1
ATOM 2548 O O . LYS A 1 325 ? 62.003 -0.694 -84.145 1.00 74.38 325 LYS A O 1
ATOM 2553 N N . LYS A 1 326 ? 62.556 -0.652 -81.962 1.00 74.56 326 LYS A N 1
ATOM 2554 C CA . LYS A 1 326 ? 64.020 -0.622 -82.177 1.00 74.56 326 LYS A CA 1
ATOM 2555 C C . LYS A 1 326 ? 64.514 -1.853 -82.951 1.00 74.56 326 LYS A C 1
ATOM 2557 O O . LYS A 1 326 ? 65.223 -1.698 -83.951 1.00 74.56 326 LYS A O 1
ATOM 2562 N N . LYS A 1 327 ? 64.078 -3.067 -82.583 1.00 75.12 327 LYS A N 1
ATOM 2563 C CA . LYS A 1 327 ? 64.411 -4.314 -83.306 1.00 75.12 327 LYS A CA 1
ATOM 2564 C C . LYS A 1 327 ? 63.923 -4.281 -84.762 1.00 75.12 327 LYS A C 1
ATOM 2566 O O . LYS A 1 327 ? 64.681 -4.632 -85.672 1.00 75.12 327 LYS A O 1
ATOM 2571 N N . LYS A 1 328 ? 62.702 -3.792 -85.020 1.00 75.62 328 LYS A N 1
ATOM 2572 C CA . LYS A 1 328 ? 62.137 -3.663 -86.380 1.00 75.62 328 LYS A CA 1
ATOM 2573 C C . LYS A 1 328 ? 62.920 -2.648 -87.229 1.00 75.62 328 LYS A C 1
ATOM 2575 O O . LYS A 1 328 ? 63.221 -2.925 -88.392 1.00 75.62 328 LYS A O 1
ATOM 2580 N N . LYS A 1 329 ? 63.341 -1.519 -86.640 1.00 73.44 329 LYS A N 1
ATOM 2581 C CA . LYS A 1 329 ? 64.178 -0.494 -87.300 1.00 73.44 329 LYS A CA 1
ATOM 2582 C C . LYS A 1 329 ? 65.572 -1.041 -87.650 1.00 73.44 329 LYS A C 1
ATOM 2584 O O . LYS A 1 329 ? 66.040 -0.832 -88.770 1.00 73.44 329 LYS A O 1
ATOM 2589 N N . LYS A 1 330 ? 66.193 -1.824 -86.755 1.00 74.94 330 LYS A N 1
ATOM 2590 C CA . LYS A 1 330 ? 67.488 -2.497 -86.994 1.00 74.94 330 LYS A CA 1
ATOM 2591 C C . LYS A 1 330 ? 67.393 -3.537 -88.123 1.00 74.94 330 LYS A C 1
ATOM 2593 O O . LYS A 1 330 ? 68.233 -3.534 -89.021 1.00 74.94 330 LYS A O 1
ATOM 2598 N N . LYS A 1 331 ? 66.320 -4.344 -88.166 1.00 75.31 331 LYS A N 1
ATOM 2599 C CA . LYS A 1 331 ? 66.045 -5.275 -89.285 1.00 75.31 331 LYS A CA 1
ATOM 2600 C C . LYS A 1 331 ? 65.874 -4.547 -90.628 1.00 75.31 331 LYS A C 1
ATOM 2602 O O . LYS A 1 331 ? 66.446 -4.981 -91.626 1.00 75.31 331 LYS A O 1
ATOM 2607 N N . ARG A 1 332 ? 65.141 -3.423 -90.664 1.00 76.75 332 ARG A N 1
ATOM 2608 C CA . ARG A 1 332 ? 64.971 -2.603 -91.883 1.00 76.75 332 ARG A CA 1
ATOM 2609 C C . ARG A 1 332 ? 66.295 -2.011 -92.379 1.00 76.75 332 ARG A C 1
ATOM 2611 O O . ARG A 1 332 ? 66.568 -2.089 -93.574 1.00 76.75 332 ARG A O 1
ATOM 2618 N N . LYS A 1 333 ? 67.144 -1.490 -91.481 1.00 76.12 333 LYS A N 1
ATOM 2619 C CA . LYS A 1 333 ? 68.492 -1.005 -91.842 1.00 76.12 333 LYS A CA 1
ATOM 2620 C C . LYS A 1 333 ? 69.359 -2.123 -92.439 1.00 76.12 333 LYS A C 1
ATOM 2622 O O . LYS A 1 333 ? 69.954 -1.922 -93.494 1.00 76.12 333 LYS A O 1
ATOM 2627 N N . LYS A 1 334 ? 69.351 -3.320 -91.837 1.00 76.56 334 LYS A N 1
ATOM 2628 C CA . LYS A 1 334 ? 70.105 -4.485 -92.340 1.00 76.56 334 LYS A CA 1
ATOM 2629 C C . LYS A 1 334 ? 69.623 -4.935 -93.730 1.00 76.56 334 LYS A C 1
ATOM 2631 O O . LYS A 1 334 ? 70.446 -5.233 -94.590 1.00 76.56 334 LYS A O 1
ATOM 2636 N N . LYS A 1 335 ? 68.305 -4.918 -93.989 1.00 77.38 335 LYS A N 1
ATOM 2637 C CA . LYS A 1 335 ? 67.742 -5.177 -95.332 1.00 77.38 335 LYS A CA 1
ATOM 2638 C C . LYS A 1 335 ? 68.168 -4.120 -96.360 1.00 77.38 335 LYS A C 1
ATOM 2640 O O . LYS A 1 335 ? 68.592 -4.496 -97.448 1.00 77.38 335 LYS A O 1
ATOM 2645 N N . LYS A 1 336 ? 68.120 -2.825 -96.015 1.00 76.69 336 LYS A N 1
ATOM 2646 C CA . LYS A 1 336 ? 68.573 -1.741 -96.910 1.00 76.69 336 LYS A CA 1
ATOM 2647 C C . LYS A 1 336 ? 70.059 -1.863 -97.269 1.00 76.69 336 LYS A C 1
ATOM 2649 O O . LYS A 1 336 ? 70.400 -1.690 -98.432 1.00 76.69 336 LYS A O 1
ATOM 2654 N N . MET A 1 337 ? 70.927 -2.212 -96.313 1.00 77.50 337 MET A N 1
ATOM 2655 C CA . MET A 1 337 ? 72.349 -2.479 -96.593 1.00 77.50 337 MET A CA 1
ATOM 2656 C C . MET A 1 337 ? 72.539 -3.646 -97.566 1.00 77.50 337 MET A C 1
ATOM 2658 O O . MET A 1 337 ? 73.251 -3.493 -98.552 1.00 77.50 337 MET A O 1
ATOM 2662 N N . LYS A 1 338 ? 71.856 -4.780 -97.345 1.00 75.75 338 LYS A N 1
ATOM 2663 C CA . LYS A 1 338 ? 71.922 -5.930 -98.265 1.00 75.75 338 LYS A CA 1
ATOM 2664 C C . LYS A 1 338 ? 71.465 -5.572 -99.683 1.00 75.75 338 LYS A C 1
ATOM 2666 O O . LYS A 1 338 ? 72.064 -6.028 -100.650 1.00 75.75 338 LYS A O 1
ATOM 2671 N N . MET A 1 339 ? 70.424 -4.748 -99.811 1.00 77.50 339 MET A N 1
ATOM 2672 C CA . MET A 1 339 ? 69.920 -4.304 -101.113 1.00 77.50 339 MET A CA 1
ATOM 2673 C C . MET A 1 339 ? 70.905 -3.361 -101.816 1.00 77.50 339 MET A C 1
ATOM 2675 O O . MET A 1 339 ? 71.182 -3.556 -102.994 1.00 77.50 339 MET A O 1
ATOM 2679 N N . LYS A 1 340 ? 71.507 -2.410 -101.085 1.00 76.56 340 LYS A N 1
ATOM 2680 C CA . LYS A 1 340 ? 72.574 -1.544 -101.617 1.00 76.56 340 LYS A CA 1
ATOM 2681 C C . LYS A 1 340 ? 73.792 -2.346 -102.088 1.00 76.56 340 LYS A C 1
ATOM 2683 O O . LYS A 1 340 ? 74.311 -2.059 -103.159 1.00 76.56 340 LYS A O 1
ATOM 2688 N N . MET A 1 341 ? 74.208 -3.371 -101.339 1.00 75.94 341 MET A N 1
ATOM 2689 C CA . MET A 1 341 ? 75.282 -4.282 -101.763 1.00 75.94 341 MET A CA 1
ATOM 2690 C C . MET A 1 341 ? 74.927 -5.017 -103.060 1.00 75.94 341 MET A C 1
ATOM 2692 O O . MET A 1 341 ? 75.737 -5.029 -103.977 1.00 75.94 341 MET A O 1
ATOM 2696 N N . LYS A 1 342 ? 73.704 -5.557 -103.179 1.00 74.00 342 LYS A N 1
ATOM 2697 C CA . LYS A 1 342 ? 73.243 -6.215 -104.417 1.00 74.00 342 LYS A CA 1
ATOM 2698 C C . LYS A 1 342 ? 73.228 -5.274 -105.625 1.00 74.00 342 LYS A C 1
ATOM 2700 O O . LYS A 1 342 ? 73.618 -5.692 -106.709 1.00 74.00 342 LYS A O 1
ATOM 2705 N N . ILE A 1 343 ? 72.791 -4.025 -105.448 1.00 75.88 343 ILE A N 1
ATOM 2706 C CA . ILE A 1 343 ? 72.783 -3.019 -106.524 1.00 75.88 343 ILE A CA 1
ATOM 2707 C C . ILE A 1 343 ? 74.217 -2.672 -106.940 1.00 75.88 343 ILE A C 1
ATOM 2709 O O . ILE A 1 343 ? 74.517 -2.678 -108.128 1.00 75.88 343 ILE A O 1
ATOM 2713 N N . LYS A 1 344 ? 75.122 -2.461 -105.974 1.00 72.25 344 LYS A N 1
ATOM 2714 C CA . LYS A 1 344 ? 76.540 -2.185 -106.252 1.00 72.25 344 LYS A CA 1
ATOM 2715 C C . LYS A 1 344 ? 77.218 -3.346 -106.991 1.00 72.25 344 LYS A C 1
ATOM 2717 O O . LYS A 1 344 ? 77.980 -3.117 -107.920 1.00 72.25 344 LYS A O 1
ATOM 2722 N N . MET A 1 345 ? 76.888 -4.586 -106.630 1.00 69.56 345 MET A N 1
ATOM 2723 C CA . MET A 1 345 ? 77.403 -5.785 -107.299 1.00 69.56 345 MET A CA 1
ATOM 2724 C C . MET A 1 345 ? 76.874 -5.916 -108.738 1.00 69.56 345 MET A C 1
ATOM 2726 O O . MET A 1 345 ? 77.638 -6.252 -109.636 1.00 69.56 345 MET A O 1
ATOM 2730 N N . LYS A 1 346 ? 75.598 -5.572 -108.982 1.00 67.19 346 LYS A N 1
ATOM 2731 C CA . LYS A 1 346 ? 75.022 -5.509 -110.337 1.00 67.19 346 LYS A CA 1
ATOM 2732 C C . LYS A 1 346 ? 75.646 -4.409 -111.201 1.00 67.19 346 LYS A C 1
ATOM 2734 O O . LYS A 1 346 ? 75.912 -4.664 -112.368 1.00 67.19 346 LYS A O 1
ATOM 2739 N N . MET A 1 347 ? 75.905 -3.224 -110.642 1.00 64.69 347 MET A N 1
ATOM 2740 C CA . MET A 1 347 ? 76.595 -2.147 -111.368 1.00 64.69 347 MET A CA 1
ATOM 2741 C C . MET A 1 347 ? 78.035 -2.525 -111.724 1.00 64.69 347 MET A C 1
ATOM 2743 O O . MET A 1 347 ? 78.456 -2.255 -112.840 1.00 64.69 347 MET A O 1
ATOM 2747 N N . ASN A 1 348 ? 78.763 -3.204 -110.829 1.00 61.25 348 ASN A N 1
ATOM 2748 C CA . ASN A 1 348 ? 80.101 -3.713 -111.150 1.00 61.25 348 ASN A CA 1
ATOM 2749 C C . ASN A 1 348 ? 80.070 -4.780 -112.255 1.00 61.25 348 ASN A C 1
ATOM 2751 O O . ASN A 1 348 ? 80.949 -4.771 -113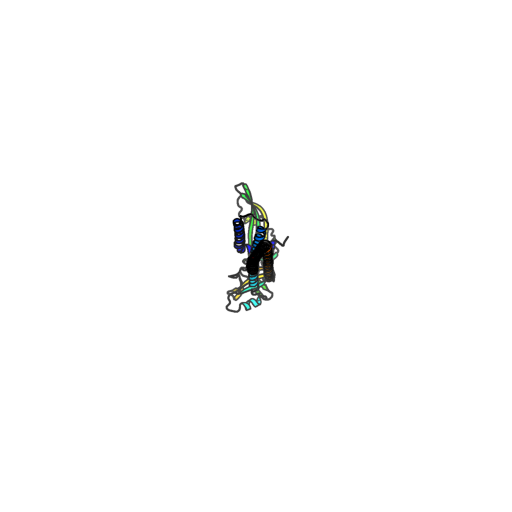.108 1.00 61.25 348 ASN A O 1
ATOM 2755 N N . LEU A 1 349 ? 79.059 -5.660 -112.282 1.00 59.62 349 LEU A N 1
ATOM 2756 C CA . LEU A 1 349 ? 78.889 -6.608 -113.390 1.00 59.62 349 LEU A CA 1
ATOM 2757 C C . LEU A 1 349 ? 78.575 -5.901 -114.718 1.00 59.62 349 LEU A C 1
ATOM 2759 O O . LEU A 1 349 ? 79.081 -6.320 -115.752 1.00 59.62 349 LEU A O 1
ATOM 2763 N N . GLN A 1 350 ? 77.771 -4.831 -114.702 1.00 59.16 350 GLN A N 1
ATOM 2764 C CA . GLN A 1 350 ? 77.480 -4.064 -115.918 1.00 59.16 350 GLN A CA 1
ATOM 2765 C C . GLN A 1 350 ? 78.679 -3.247 -116.408 1.00 59.16 350 GLN A C 1
ATOM 2767 O O . GLN A 1 350 ? 78.903 -3.198 -117.611 1.00 59.16 350 GLN A O 1
ATOM 2772 N N . LEU A 1 351 ? 79.496 -2.683 -115.511 1.00 57.19 351 LEU A N 1
ATOM 2773 C CA . LEU A 1 351 ? 80.751 -2.025 -115.898 1.00 57.19 351 LEU A CA 1
ATOM 2774 C C . LEU A 1 351 ? 81.744 -3.010 -116.531 1.00 57.19 351 LEU A C 1
ATOM 2776 O O . LEU A 1 351 ? 82.384 -2.671 -117.521 1.00 57.19 351 LEU A O 1
ATOM 2780 N N . HIS A 1 352 ? 81.829 -4.239 -116.012 1.00 55.59 352 HIS A N 1
ATOM 2781 C CA . HIS A 1 352 ? 82.666 -5.284 -116.609 1.00 55.59 352 HIS A CA 1
ATOM 2782 C C . HIS A 1 352 ? 82.194 -5.691 -118.013 1.00 55.59 352 HIS A C 1
ATOM 2784 O O . HIS A 1 352 ? 83.019 -6.024 -118.854 1.00 55.59 352 HIS A O 1
ATOM 2790 N N . PHE A 1 353 ? 80.886 -5.638 -118.281 1.00 55.41 353 PHE A N 1
ATOM 2791 C CA . PHE A 1 353 ? 80.314 -5.970 -119.591 1.00 55.41 353 PHE A CA 1
ATOM 2792 C C . PHE A 1 353 ? 80.537 -4.868 -120.644 1.00 55.41 353 PHE A C 1
ATOM 2794 O O . PHE A 1 353 ? 80.585 -5.153 -121.837 1.00 55.41 353 PHE A O 1
ATOM 2801 N N . VAL A 1 354 ? 80.689 -3.613 -120.205 1.00 56.69 354 VAL A N 1
ATOM 2802 C CA . VAL A 1 354 ? 80.983 -2.461 -121.078 1.00 56.69 354 VAL A CA 1
ATOM 2803 C C . VAL A 1 354 ? 82.479 -2.371 -121.405 1.00 56.69 354 VAL A C 1
ATOM 2805 O O . VAL A 1 354 ? 82.828 -2.019 -122.522 1.00 56.69 354 VAL A O 1
ATOM 2808 N N . LEU A 1 355 ? 83.361 -2.758 -120.478 1.00 52.47 355 LEU A N 1
ATOM 2809 C CA . LEU A 1 355 ? 84.820 -2.772 -120.685 1.00 52.47 355 LEU A CA 1
ATOM 2810 C C . LEU A 1 355 ? 85.341 -3.950 -121.528 1.00 52.47 355 LEU A C 1
ATOM 2812 O O . LEU A 1 355 ? 86.502 -3.942 -121.904 1.00 52.47 355 LEU A O 1
ATOM 2816 N N . LEU A 1 356 ? 84.512 -4.961 -121.803 1.00 51.66 356 LEU A N 1
ATOM 2817 C CA . LEU A 1 356 ? 84.855 -6.111 -122.657 1.00 51.66 356 LEU A CA 1
ATOM 2818 C C . LEU A 1 356 ? 84.375 -5.956 -124.115 1.00 51.66 356 LEU A C 1
ATOM 2820 O O . LEU A 1 356 ? 84.630 -6.841 -124.922 1.00 51.66 356 LEU A O 1
ATOM 2824 N N . ASN A 1 357 ? 83.671 -4.864 -124.442 1.00 47.88 357 ASN A N 1
ATOM 2825 C CA . ASN A 1 357 ? 83.112 -4.580 -125.776 1.00 47.88 357 ASN A CA 1
ATOM 2826 C C . ASN A 1 357 ? 83.667 -3.282 -126.409 1.00 47.88 357 ASN A C 1
ATOM 2828 O O . ASN A 1 357 ? 83.068 -2.743 -127.339 1.00 47.88 357 ASN A O 1
ATOM 2832 N N . LEU A 1 358 ? 84.795 -2.789 -125.895 1.00 41.81 358 LEU A N 1
ATOM 2833 C CA . LEU A 1 358 ? 85.660 -1.746 -126.458 1.00 41.81 358 LEU A CA 1
ATOM 2834 C C . LEU A 1 358 ? 87.069 -2.327 -126.527 1.00 41.81 358 LEU A C 1
ATOM 2836 O O . LEU A 1 358 ? 87.762 -2.040 -127.525 1.00 41.81 358 LEU A O 1
#

InterPro domains:
  IPR022170 E3 Ubiquitin ligase MUL1-like [PF12483] (152-279)
  IPR044231 E3 ubiquitin-protein ligase SP1-like [PTHR47568] (52-330)

Organism: Brassica napus (NCBI:txid3708)

Sequence (358 aa):
MYFLNDVVSDIGVIDSFIIPDVISLYLALIAVEVRAGGDNSDPAMPTVIKAAVYLSCGAGVFYLLGREIKRRANYLSNILRVIELKRLGDYLQGDTTNILVVVSGKVGSAEPLNCKQGLLSVFVEEKAKVHFEIKLESGHLIKRSLNYLLQQNETSWYLEDNTGRVNVVEAESAVGFRDILNKYPLNIPSSEIFKKLVKPEGFKVLKYCCHESALNIGASLTFVGEAVRDKAGNIMIQRPKDLSFLVFGGEGSFNKMVSHRKANAEIYIFFSKVCGTIVVAMAIMYGVHFVRKFLLPFEWEKNKDLRKRSEKTISDSAAVQSMKKKKKKKKRKKKKMKMKMKIKMKMNLQLHFVLLNL

Secondary structure (DSSP, 8-state):
--SSHHHHHHHHHHTTTSHHHHHHHHHHHHHHHHHT------SSHHHHHHHHHHHHHHHHHHHHHHHHHHHHHHHHHTSEEES-GGGHHHHT-SS---EEEEEEEEEEESSPEEPTTS-EEEEEEEEEEEEEEEE-TTS-EEEEEEEEEEEEEE--EEEEETTEEEEETTGGGSBTTTTSSEEEEE---HHHHHHS----TTEEEEEEEEEEEEEETT-EEEEEEEEEE-TTS-EEEE--SSS--EEEESTTHHHHHHHHHHHHHHHHHHHHHHHHHHHHHHHHHHHHHHIIIIIHHHHHHHHHHHHHHHHHHHHHHHHHHHHHHHHHHHHHHHHHHHHHHHHHHHHHHHHHHHTT--

pLDDT: mean 77.34, std 16.61, range [24.47, 95.62]

Foldseek 3Di:
DPPVVVVVVVVVVVVPPVPPPVVVVVVVVVVVVVVPPDDDDDPPVVVLVNVLVVLLVLLVVLLVVLVVLQVVLVVLVPAAEDPAPLCLVVVVPDPPAKGWYKDKFFKDDPDFDQDPVRFTFFKKWKKKKWWKWAQDPVRDIDIDIDIDTPDIDGHFIWGDDPRDTAGEPPLVQAPCSQVLWDKAWDDDDPVSVVVPDDADPRIGTDDMTMIMTGHGGRWMKMKGFMWHADPVRGIYGYHDPVDGIHMDTDDCRSVVVSVVSNVSSVVSNVSSVVSVVVSVVSVVVVVVVCCVPPVVVVVVVVVVVVVVVVVVVVVVVVVVVVVVVVVVVVVVVVVVVVVVVVVVVVVVVVVVVVVVVD